Protein AF-0000000084980889 (afdb_homodimer)

Structure (mmCIF, N/CA/C/O backbone):
data_AF-0000000084980889-model_v1
#
loop_
_entity.id
_entity.type
_entity.pdbx_description
1 polymer 'Ribosomal processing cysteine protease Prp'
#
loop_
_atom_site.group_PDB
_atom_site.id
_atom_site.type_symbol
_atom_site.label_atom_id
_atom_site.label_alt_id
_atom_site.label_comp_id
_atom_site.label_asym_id
_atom_site.label_entity_id
_atom_site.label_seq_id
_atom_site.pdbx_PDB_ins_code
_atom_site.Cartn_x
_atom_site.Cartn_y
_atom_site.Cartn_z
_atom_site.occupancy
_atom_site.B_iso_or_equiv
_atom_site.auth_seq_id
_atom_site.auth_comp_id
_atom_site.auth_asym_id
_atom_site.auth_atom_id
_atom_site.pdbx_PDB_model_num
ATOM 1 N N . MET A 1 1 ? -12.594 11.688 12.086 1 91.44 1 MET A N 1
ATOM 2 C CA . MET A 1 1 ? -12.414 10.25 12.273 1 91.44 1 MET A CA 1
ATOM 3 C C . MET A 1 1 ? -12.508 9.508 10.945 1 91.44 1 MET A C 1
ATOM 5 O O . MET A 1 1 ? -13.43 9.734 10.164 1 91.44 1 MET A O 1
ATOM 9 N N . ILE A 1 2 ? -11.57 8.797 10.711 1 94.56 2 ILE A N 1
ATOM 10 C CA . ILE A 1 2 ? -11.602 7.941 9.531 1 94.56 2 ILE A CA 1
ATOM 11 C C . ILE A 1 2 ? -12.297 6.625 9.859 1 94.56 2 ILE A C 1
ATOM 13 O O . ILE A 1 2 ? -11.953 5.965 10.844 1 94.56 2 ILE A O 1
ATOM 17 N N . LYS A 1 3 ? -13.266 6.262 9.109 1 97.19 3 LYS A N 1
ATOM 18 C CA . LYS A 1 3 ? -13.953 4.984 9.25 1 97.19 3 LYS A CA 1
ATOM 19 C C . LYS A 1 3 ? -13.727 4.102 8.031 1 97.19 3 LYS A C 1
ATOM 21 O O . LYS A 1 3 ? -13.969 4.523 6.895 1 97.19 3 LYS A O 1
ATOM 26 N N . VAL A 1 4 ? -13.297 2.938 8.258 1 98.56 4 VAL A N 1
ATOM 27 C CA . VAL A 1 4 ? -13.109 1.971 7.184 1 98.56 4 VAL A CA 1
ATOM 28 C C . VAL A 1 4 ? -13.953 0.727 7.453 1 98.56 4 VAL A C 1
ATOM 30 O O . VAL A 1 4 ? -13.852 0.121 8.523 1 98.56 4 VAL A O 1
ATOM 33 N N . LYS A 1 5 ? -14.766 0.377 6.5 1 98.75 5 LYS A N 1
ATOM 34 C CA . LYS A 1 5 ? -15.562 -0.845 6.543 1 98.75 5 LYS A CA 1
ATOM 35 C C . LYS A 1 5 ? -15.031 -1.885 5.562 1 98.75 5 LYS A C 1
ATOM 37 O O . LYS A 1 5 ? -15.078 -1.681 4.348 1 98.75 5 LYS A O 1
ATOM 42 N N . ILE A 1 6 ? -14.609 -2.969 6.066 1 98.88 6 ILE A N 1
ATOM 43 C CA . ILE A 1 6 ? -14.109 -4.059 5.234 1 98.88 6 ILE A CA 1
ATOM 44 C C . ILE A 1 6 ? -15.219 -5.094 5.023 1 98.88 6 ILE A C 1
ATOM 46 O O . ILE A 1 6 ? -15.828 -5.566 5.984 1 98.88 6 ILE A O 1
ATOM 50 N N . LYS A 1 7 ? -15.438 -5.43 3.768 1 98.81 7 LYS A N 1
ATOM 51 C CA . LYS A 1 7 ? -16.453 -6.402 3.387 1 98.81 7 LYS A CA 1
ATOM 52 C C . LYS A 1 7 ? -15.844 -7.777 3.141 1 98.81 7 LYS A C 1
ATOM 54 O O . LYS A 1 7 ? -14.883 -7.906 2.385 1 98.81 7 LYS A O 1
ATOM 59 N N . LYS A 1 8 ? -16.469 -8.781 3.73 1 98.38 8 LYS A N 1
ATOM 60 C CA . LYS A 1 8 ? -15.945 -10.141 3.615 1 98.38 8 LYS A CA 1
ATOM 61 C C . LYS A 1 8 ? -17.047 -11.133 3.268 1 98.38 8 LYS A C 1
ATOM 63 O O . LYS A 1 8 ? -18.219 -10.922 3.627 1 98.38 8 LYS A O 1
ATOM 68 N N . ARG A 1 9 ? -16.688 -12.086 2.482 1 97.5 9 ARG A N 1
ATOM 69 C CA . ARG A 1 9 ? -17.453 -13.32 2.303 1 97.5 9 ARG A CA 1
ATOM 70 C C . ARG A 1 9 ? -16.656 -14.523 2.787 1 97.5 9 ARG A C 1
ATOM 72 O O . ARG A 1 9 ? -15.781 -15.031 2.074 1 97.5 9 ARG A O 1
ATOM 79 N N . LYS A 1 10 ? -17 -14.969 4.051 1 94.69 10 LYS A N 1
ATOM 80 C CA . LYS A 1 10 ? -16.156 -15.945 4.738 1 94.69 10 LYS A CA 1
ATOM 81 C C . LYS A 1 10 ? -14.75 -15.414 4.945 1 94.69 10 LYS A C 1
ATOM 83 O O . LYS A 1 10 ? -14.562 -14.336 5.52 1 94.69 10 LYS A O 1
ATOM 88 N N . ASP A 1 11 ? -13.781 -15.922 4.383 1 93 11 ASP A N 1
ATOM 89 C CA . ASP A 1 11 ? -12.406 -15.492 4.625 1 93 11 ASP A CA 1
ATOM 90 C C . ASP A 1 11 ? -11.883 -14.641 3.473 1 93 11 ASP A C 1
ATOM 92 O O . ASP A 1 11 ? -10.727 -14.219 3.479 1 93 11 ASP A O 1
ATOM 96 N N . TYR A 1 12 ? -12.781 -14.305 2.576 1 97.19 12 TYR A N 1
ATOM 97 C CA . TYR A 1 12 ? -12.391 -13.547 1.396 1 97.19 12 TYR A CA 1
ATOM 98 C C . TYR A 1 12 ? -12.852 -12.094 1.505 1 97.19 12 TYR A C 1
ATOM 100 O O . TYR A 1 12 ? -14.008 -11.828 1.841 1 97.19 12 TYR A O 1
ATOM 108 N N . ILE A 1 13 ? -11.93 -11.219 1.336 1 98.75 13 ILE A N 1
ATOM 109 C CA . ILE A 1 13 ? -12.305 -9.805 1.268 1 98.75 13 ILE A CA 1
ATOM 110 C C . ILE A 1 13 ? -12.883 -9.5 -0.111 1 98.75 13 ILE A C 1
ATOM 112 O O . ILE A 1 13 ? -12.266 -9.812 -1.134 1 98.75 13 ILE A O 1
ATOM 116 N N . THR A 1 14 ? -14.016 -8.859 -0.165 1 98.69 14 THR A N 1
ATOM 117 C CA . THR A 1 14 ? -14.672 -8.594 -1.44 1 98.69 14 THR A CA 1
ATOM 118 C C . THR A 1 14 ? -14.664 -7.102 -1.752 1 98.69 14 THR A C 1
ATOM 120 O O . THR A 1 14 ? -14.992 -6.691 -2.867 1 98.69 14 THR A O 1
ATOM 123 N N . GLY A 1 15 ? -14.328 -6.234 -0.738 1 98.75 15 GLY A N 1
ATOM 124 C CA . GLY A 1 15 ? -14.305 -4.797 -0.947 1 98.75 15 GLY A CA 1
ATOM 125 C C . GLY A 1 15 ? -14.109 -4.012 0.336 1 98.75 15 GLY A C 1
ATOM 126 O O . GLY A 1 15 ? -13.836 -4.59 1.39 1 98.75 15 GLY A O 1
ATOM 127 N N . PHE A 1 16 ? -14.164 -2.658 0.226 1 98.94 16 PHE A N 1
ATOM 128 C CA . PHE A 1 16 ? -14.102 -1.781 1.39 1 98.94 16 PHE A CA 1
ATOM 129 C C . PHE A 1 16 ? -14.773 -0.446 1.095 1 98.94 16 PHE A C 1
ATOM 131 O O . PHE A 1 16 ? -14.992 -0.098 -0.067 1 98.94 16 PHE A O 1
ATOM 138 N N . GLU A 1 17 ? -15.133 0.219 2.133 1 98.62 17 GLU A N 1
ATOM 139 C CA . GLU A 1 17 ? -15.602 1.602 2.135 1 98.62 17 GLU A CA 1
ATOM 140 C C . GLU A 1 17 ? -14.828 2.445 3.143 1 98.62 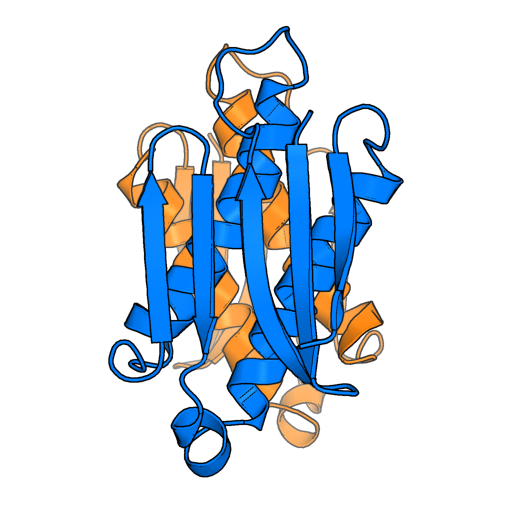17 GLU A C 1
ATOM 142 O O . GLU A 1 17 ? -14.562 2 4.262 1 98.62 17 GLU A O 1
ATOM 147 N N . MET A 1 18 ? -14.477 3.615 2.756 1 98 18 MET A N 1
ATOM 148 C CA . MET A 1 18 ? -13.711 4.492 3.641 1 98 18 MET A CA 1
ATOM 149 C C . MET A 1 18 ? -14.281 5.906 3.625 1 98 18 MET A C 1
ATOM 151 O O . MET A 1 18 ? -14.516 6.473 2.557 1 98 18 MET A O 1
ATOM 155 N N . SER A 1 19 ? -14.5 6.48 4.812 1 96.06 19 SER A N 1
ATOM 156 C CA . SER A 1 19 ? -15.016 7.84 4.953 1 96.06 19 SER A CA 1
ATOM 157 C C . SER A 1 19 ? -14.266 8.602 6.039 1 96.06 19 SER A C 1
ATOM 159 O O . SER A 1 19 ? -13.523 8.008 6.824 1 96.06 19 SER A O 1
ATOM 161 N N . GLY A 1 20 ? -14.406 10 5.977 1 92.56 20 GLY A N 1
ATOM 162 C CA . GLY A 1 20 ? -13.836 10.836 7.016 1 92.56 20 GLY A CA 1
ATOM 163 C C . GLY A 1 20 ? -12.375 11.18 6.777 1 92.56 20 GLY A C 1
ATOM 164 O O . GLY A 1 20 ? -11.68 11.617 7.695 1 92.56 20 GLY A O 1
ATOM 165 N N . HIS A 1 21 ? -11.922 10.914 5.633 1 85.06 21 HIS A N 1
ATOM 166 C CA . HIS A 1 21 ? -10.5 11.094 5.34 1 85.06 21 HIS A CA 1
ATOM 167 C C . HIS A 1 21 ? -10.25 12.438 4.672 1 85.06 21 HIS A C 1
ATOM 169 O O . HIS A 1 21 ? -9.133 12.711 4.223 1 85.06 21 HIS A O 1
ATOM 175 N N . ALA A 1 22 ? -11.281 13.234 4.625 1 75.19 22 ALA A N 1
ATOM 176 C CA . ALA A 1 22 ? -11.07 14.531 3.994 1 75.19 22 ALA A CA 1
ATOM 177 C C . ALA A 1 22 ? -10.164 15.414 4.848 1 75.19 22 ALA A C 1
ATOM 179 O O . ALA A 1 22 ? -10.18 15.328 6.078 1 75.19 22 ALA A O 1
ATOM 180 N N . GLU A 1 23 ? -9.148 16.062 4.316 1 62.25 23 GLU A N 1
ATOM 181 C CA . GLU A 1 23 ? -8.023 16.828 4.832 1 62.25 23 GLU A CA 1
ATOM 182 C C . GLU A 1 23 ? -8.5 17.906 5.809 1 62.25 23 GLU A C 1
ATOM 184 O O . GLU A 1 23 ? -7.691 18.484 6.547 1 62.25 23 GLU A O 1
ATOM 189 N N . PHE A 1 24 ? -9.672 18.312 5.844 1 55.81 24 PHE A N 1
ATOM 190 C CA . PHE A 1 24 ? -10.008 19.578 6.516 1 55.81 24 PHE A CA 1
ATOM 191 C C . PHE A 1 24 ? -10 19.391 8.031 1 55.81 24 PHE A C 1
ATOM 193 O O . PHE A 1 24 ? -10.32 20.328 8.766 1 55.81 24 PHE A O 1
ATOM 200 N N . ASP A 1 25 ? -9.289 18.438 8.359 1 57.53 25 ASP A N 1
ATOM 201 C CA . ASP A 1 25 ? -9.531 18.406 9.805 1 57.53 25 ASP A CA 1
ATOM 202 C C . ASP A 1 25 ? -8.32 18.938 10.57 1 57.53 25 ASP A C 1
ATOM 204 O O . ASP A 1 25 ? -7.324 19.344 9.969 1 57.53 25 ASP A O 1
ATOM 208 N N . LYS A 1 26 ? -8.484 19.203 11.969 1 56.03 26 LYS A N 1
ATOM 209 C CA . LYS A 1 26 ? -7.5 19.656 12.945 1 56.03 26 LYS A CA 1
ATOM 210 C C . LYS A 1 26 ? -6.129 19.047 12.672 1 56.03 26 LYS A C 1
ATOM 212 O O . LYS A 1 26 ? -6.031 17.969 12.086 1 56.03 26 LYS A O 1
ATOM 217 N N . PHE A 1 27 ? -5.125 19.641 13.016 1 57.28 27 PHE A N 1
ATOM 218 C CA . PHE A 1 27 ? -3.725 19.25 12.938 1 57.28 27 PHE A CA 1
ATOM 219 C C . PHE A 1 27 ? -3.541 17.797 13.406 1 57.28 27 PHE A C 1
ATOM 221 O O . PHE A 1 27 ? -4.117 17.391 14.414 1 57.28 27 PHE A O 1
ATOM 228 N N . GLY A 1 28 ? -3.035 16.875 12.734 1 62.53 28 GLY A N 1
ATOM 229 C CA . GLY A 1 28 ? -2.809 15.469 13.031 1 62.53 28 GLY A CA 1
ATOM 230 C C . GLY A 1 28 ? -3.701 14.539 12.234 1 62.53 28 GLY A C 1
ATOM 231 O O . GLY A 1 28 ? -3.25 13.5 11.742 1 62.53 28 GLY A O 1
ATOM 232 N N . LYS A 1 29 ? -4.77 15.062 12.117 1 77.75 29 LYS A N 1
ATOM 233 C CA . LYS A 1 29 ? -5.711 14.234 11.375 1 77.75 29 LYS A CA 1
ATOM 234 C C . LYS A 1 29 ? -5.355 14.211 9.891 1 77.75 29 LYS A C 1
ATOM 236 O O . LYS A 1 29 ? -5.547 13.195 9.219 1 77.75 29 LYS A O 1
ATOM 241 N N . ASP A 1 30 ? -4.73 15.281 9.516 1 86.94 30 ASP A N 1
ATOM 242 C CA . ASP A 1 30 ? -4.387 15.383 8.102 1 86.94 30 ASP A CA 1
ATOM 243 C C . ASP A 1 30 ? -3.336 14.344 7.711 1 86.94 30 ASP A C 1
ATOM 245 O O . ASP A 1 30 ? -3.393 13.781 6.617 1 86.94 30 ASP A O 1
ATOM 249 N N . ILE A 1 31 ? -2.473 14.031 8.68 1 88.94 31 ILE A N 1
ATOM 250 C CA . ILE A 1 31 ? -1.394 13.078 8.43 1 88.94 31 ILE A CA 1
ATOM 251 C C . ILE A 1 31 ? -1.964 11.672 8.328 1 88.94 31 ILE A C 1
ATOM 253 O O . ILE A 1 31 ? -1.631 10.922 7.402 1 88.94 31 ILE A O 1
ATOM 257 N N . VAL A 1 32 ? -2.838 11.32 9.219 1 92.69 32 VAL A N 1
ATOM 258 C CA . VAL A 1 32 ? -3.463 10 9.227 1 92.69 32 VAL A CA 1
ATOM 259 C C . VAL A 1 32 ? -4.352 9.836 7.996 1 92.69 32 VAL A C 1
ATOM 261 O O . VAL A 1 32 ? -4.383 8.773 7.379 1 92.69 32 VAL A O 1
ATOM 264 N N . CYS A 1 33 ? -5.02 10.914 7.633 1 93.5 33 CYS A N 1
ATOM 265 C CA . CYS A 1 33 ? -5.859 10.891 6.441 1 93.5 33 CYS A CA 1
ATOM 266 C C . CYS A 1 33 ? -5.035 10.617 5.191 1 93.5 33 CYS A C 1
ATOM 268 O O . CYS A 1 33 ? -5.449 9.844 4.324 1 93.5 33 CYS A O 1
ATOM 270 N N . ALA A 1 34 ? -3.908 11.297 5.098 1 93.31 34 ALA A N 1
ATOM 271 C CA . ALA A 1 34 ? -3.045 11.109 3.934 1 93.31 34 ALA A CA 1
ATOM 272 C C . ALA A 1 34 ? -2.561 9.664 3.838 1 93.31 34 ALA A C 1
ATOM 274 O O . ALA A 1 34 ? -2.561 9.078 2.754 1 93.31 34 ALA A O 1
ATOM 275 N N . ALA A 1 35 ? -2.148 9.078 4.969 1 95.62 35 ALA A N 1
ATOM 276 C CA . ALA A 1 35 ? -1.689 7.691 5.016 1 95.62 35 ALA A CA 1
ATOM 277 C C . ALA A 1 35 ? -2.807 6.734 4.617 1 95.62 35 ALA A C 1
ATOM 279 O O . ALA A 1 35 ? -2.613 5.871 3.758 1 95.62 35 ALA A O 1
ATOM 280 N N . ALA A 1 36 ? -3.982 6.918 5.172 1 96.94 36 ALA A N 1
ATOM 281 C CA . ALA A 1 36 ? -5.129 6.059 4.883 1 96.94 36 ALA A CA 1
ATOM 282 C C . ALA A 1 36 ? -5.555 6.188 3.424 1 96.94 36 ALA A C 1
ATOM 284 O O . ALA A 1 36 ? -5.828 5.188 2.758 1 96.94 36 ALA A O 1
ATOM 285 N N . SER A 1 37 ? -5.621 7.367 2.926 1 96.25 37 SER A N 1
ATOM 286 C CA . SER A 1 37 ? -6.008 7.609 1.539 1 96.25 37 SER A CA 1
ATOM 287 C C . SER A 1 37 ? -5.027 6.953 0.571 1 96.25 37 SER A C 1
ATOM 289 O O . SER A 1 37 ? -5.438 6.379 -0.438 1 96.25 37 SER A O 1
ATOM 291 N N . MET A 1 38 ? -3.762 7.035 0.858 1 97.44 38 MET A N 1
ATOM 292 C CA . MET A 1 38 ? -2.754 6.441 -0.017 1 97.44 38 MET A CA 1
ATOM 293 C C . MET A 1 38 ? -2.924 4.93 -0.093 1 97.44 38 MET A C 1
ATOM 295 O O . MET A 1 38 ? -2.766 4.336 -1.161 1 97.44 38 MET A O 1
ATOM 299 N N . LEU A 1 39 ? -3.23 4.273 1.046 1 98.69 39 LEU A N 1
ATOM 300 C CA . LEU A 1 39 ? -3.502 2.842 1.032 1 98.69 39 LEU A CA 1
ATOM 301 C C . LEU A 1 39 ? -4.664 2.518 0.101 1 98.69 39 LEU A C 1
ATOM 303 O O . LEU A 1 39 ? -4.586 1.578 -0.695 1 98.69 39 LEU A O 1
ATOM 307 N N . ALA A 1 40 ? -5.715 3.279 0.168 1 98.56 40 ALA A N 1
ATOM 308 C CA . ALA A 1 40 ? -6.926 3.029 -0.609 1 98.56 40 ALA A CA 1
ATOM 309 C C . ALA A 1 40 ? -6.688 3.293 -2.094 1 98.56 40 ALA A C 1
ATOM 311 O O . ALA A 1 40 ? -6.988 2.445 -2.938 1 98.56 40 ALA A O 1
ATOM 312 N N . TYR A 1 41 ? -6.113 4.457 -2.387 1 98.12 41 TYR A N 1
ATOM 313 C CA . TYR A 1 41 ? -5.879 4.812 -3.781 1 98.12 41 TYR A CA 1
ATOM 314 C C . TYR A 1 41 ? -4.902 3.844 -4.434 1 98.12 41 TYR A C 1
ATOM 316 O O . TYR A 1 41 ? -5.098 3.434 -5.582 1 98.12 41 TYR A O 1
ATOM 324 N N . ASN A 1 42 ? -3.891 3.555 -3.748 1 98.88 42 ASN A N 1
ATOM 325 C CA . ASN A 1 42 ? -2.891 2.625 -4.262 1 98.88 42 ASN A CA 1
ATOM 326 C C . ASN A 1 42 ? -3.49 1.246 -4.523 1 98.88 42 ASN A C 1
ATOM 328 O O . ASN A 1 42 ? -3.105 0.57 -5.48 1 98.88 42 ASN A O 1
ATOM 332 N N . THR A 1 43 ? -4.422 0.762 -3.699 1 98.94 43 THR A N 1
ATOM 333 C CA . THR A 1 43 ? -5.137 -0.488 -3.922 1 98.94 43 THR A CA 1
ATOM 334 C C . THR A 1 43 ? -5.941 -0.427 -5.219 1 98.94 43 THR A C 1
ATOM 336 O O . THR A 1 43 ? -5.816 -1.305 -6.074 1 98.94 43 THR A O 1
ATOM 339 N N . ILE A 1 44 ? -6.641 0.631 -5.367 1 98.88 44 ILE A N 1
ATOM 340 C CA . ILE A 1 44 ? -7.457 0.794 -6.566 1 98.88 44 ILE A CA 1
ATOM 341 C C . ILE A 1 44 ? -6.555 0.83 -7.801 1 98.88 44 ILE A C 1
ATOM 343 O O . ILE A 1 44 ? -6.801 0.116 -8.773 1 98.88 44 ILE A O 1
ATOM 347 N N . ASP A 1 45 ? -5.496 1.628 -7.785 1 98.88 45 ASP A N 1
ATOM 348 C CA . ASP A 1 45 ? -4.574 1.754 -8.914 1 98.88 45 ASP A CA 1
ATOM 349 C C . ASP A 1 45 ? -3.92 0.414 -9.234 1 98.88 45 ASP A C 1
ATOM 351 O O . ASP A 1 45 ? -3.631 0.124 -10.398 1 98.88 45 ASP A O 1
ATOM 355 N N . THR A 1 46 ? -3.656 -0.373 -8.234 1 98.94 46 THR A N 1
ATOM 356 C CA . THR A 1 46 ? -3.059 -1.684 -8.461 1 98.94 46 THR A CA 1
ATOM 357 C C . THR A 1 46 ? -3.98 -2.561 -9.305 1 98.94 46 THR A C 1
ATOM 359 O O . THR A 1 46 ? -3.535 -3.211 -10.25 1 98.94 46 THR A O 1
ATOM 362 N N . PHE A 1 47 ? -5.258 -2.547 -8.992 1 98.88 47 PHE A N 1
ATOM 363 C CA . PHE A 1 47 ? -6.207 -3.354 -9.75 1 98.88 47 PHE A CA 1
ATOM 364 C C . PHE A 1 47 ? -6.352 -2.822 -11.172 1 98.88 47 PHE A C 1
ATOM 366 O O . PHE A 1 47 ? -6.438 -3.6 -12.125 1 98.88 47 PHE A O 1
ATOM 373 N N . THR A 1 48 ? -6.363 -1.5 -11.352 1 98.81 48 THR A N 1
ATOM 374 C CA . THR A 1 48 ? -6.645 -0.92 -12.664 1 98.81 48 THR A CA 1
ATOM 375 C C . THR A 1 48 ? -5.387 -0.898 -13.523 1 98.81 48 THR A C 1
ATOM 377 O O . THR A 1 48 ? -5.43 -1.265 -14.703 1 98.81 48 THR A O 1
ATOM 380 N N . ASP A 1 49 ? -4.246 -0.564 -12.93 1 98.69 49 ASP A N 1
ATOM 381 C CA . ASP A 1 49 ? -3.092 -0.188 -13.742 1 98.69 49 ASP A CA 1
ATOM 382 C C . ASP A 1 49 ? -2.014 -1.269 -13.695 1 98.69 49 ASP A C 1
ATOM 384 O O . ASP A 1 49 ? -1.274 -1.454 -14.664 1 98.69 49 ASP A O 1
ATOM 388 N N . LEU A 1 50 ? -1.922 -1.928 -12.602 1 98.75 50 LEU A N 1
ATOM 389 C CA . LEU A 1 50 ? -0.883 -2.945 -12.484 1 98.75 50 LEU A CA 1
ATOM 390 C C . LEU A 1 50 ? -1.402 -4.309 -12.93 1 98.75 50 LEU A C 1
ATOM 392 O O . LEU A 1 50 ? -0.785 -4.969 -13.766 1 98.75 50 LEU A O 1
ATOM 396 N N . LEU A 1 51 ? -2.59 -4.68 -12.383 1 98.75 51 LEU A N 1
ATOM 397 C CA . LEU A 1 51 ? -3.152 -5.992 -12.68 1 98.75 51 LEU A CA 1
ATOM 398 C C . LEU A 1 51 ? -4.027 -5.941 -13.93 1 98.75 51 LEU A C 1
ATOM 400 O O . LEU A 1 51 ? -4.387 -6.98 -14.484 1 98.75 51 LEU A O 1
ATOM 404 N N . LYS A 1 52 ? -4.375 -4.715 -14.367 1 98.62 52 LYS A N 1
ATOM 405 C CA . LYS A 1 52 ? -5.215 -4.5 -15.547 1 98.62 52 LYS A CA 1
ATOM 406 C C . LYS A 1 52 ? -6.559 -5.207 -15.398 1 98.62 52 LYS A C 1
ATOM 408 O O . LYS A 1 52 ? -7.023 -5.867 -16.328 1 98.62 52 LYS A O 1
ATOM 413 N N . LEU A 1 53 ? -7.145 -5.043 -14.281 1 98.62 53 LEU A N 1
ATOM 414 C CA . LEU A 1 53 ? -8.391 -5.727 -13.953 1 98.62 53 LEU A CA 1
ATOM 415 C C . LEU A 1 53 ? -9.516 -4.723 -13.719 1 98.62 53 LEU A C 1
ATOM 417 O O . LEU A 1 53 ? -10.414 -4.965 -12.906 1 98.62 53 LEU A O 1
ATOM 421 N N . LYS A 1 54 ? -9.484 -3.615 -14.375 1 98.5 54 LYS A N 1
ATOM 422 C CA . LYS A 1 54 ? -10.461 -2.545 -14.211 1 98.5 54 LYS A CA 1
ATOM 423 C C . LYS A 1 54 ? -11.875 -3.055 -14.453 1 98.5 54 LYS A C 1
ATOM 425 O O . LYS A 1 54 ? -12.82 -2.613 -13.797 1 98.5 54 LYS A O 1
ATOM 430 N N . ASP A 1 55 ? -12.062 -4.016 -15.344 1 98.31 55 ASP A N 1
ATOM 431 C CA . ASP A 1 55 ? -13.383 -4.508 -15.719 1 98.31 55 ASP A CA 1
ATOM 432 C C . ASP A 1 55 ? -13.93 -5.473 -14.664 1 98.31 55 ASP A C 1
ATOM 434 O O . ASP A 1 55 ? -15.094 -5.863 -14.719 1 98.31 55 ASP A O 1
ATOM 438 N N . TYR A 1 56 ? -13.148 -5.785 -13.711 1 98.56 56 TYR A N 1
ATOM 439 C CA . TYR A 1 56 ? -13.547 -6.785 -12.727 1 98.56 56 TYR A CA 1
ATOM 440 C C . TYR A 1 56 ? -13.656 -6.176 -11.336 1 98.56 56 TYR A C 1
ATOM 442 O O . TYR A 1 56 ? -13.688 -6.895 -10.336 1 98.56 56 TYR A O 1
ATOM 450 N N . ILE A 1 57 ? -13.648 -4.883 -11.305 1 98.75 57 ILE A N 1
ATOM 451 C CA . ILE A 1 57 ? -13.883 -4.176 -10.055 1 98.75 57 ILE A CA 1
ATOM 452 C C . ILE A 1 57 ? -14.859 -3.021 -10.281 1 98.75 57 ILE A C 1
ATOM 454 O O . ILE A 1 57 ? -15.039 -2.566 -11.414 1 98.75 57 ILE A O 1
ATOM 458 N N . LYS A 1 58 ? -15.5 -2.57 -9.195 1 98.69 58 LYS A N 1
ATOM 459 C CA . LYS A 1 58 ? -16.234 -1.311 -9.094 1 98.69 58 LYS A CA 1
ATOM 460 C C . LYS A 1 58 ? -15.641 -0.417 -8.008 1 98.69 58 LYS A C 1
ATOM 462 O O . LYS A 1 58 ? -15.289 -0.895 -6.93 1 98.69 58 LYS A O 1
ATOM 467 N N . TYR A 1 59 ? -15.469 0.813 -8.375 1 98.56 59 TYR A N 1
ATOM 468 C CA . TYR A 1 59 ? -14.977 1.738 -7.363 1 98.56 59 TYR A CA 1
ATOM 469 C C . TYR A 1 59 ? -15.492 3.15 -7.617 1 98.56 59 TYR A C 1
ATOM 471 O O . TYR A 1 59 ? -15.875 3.484 -8.742 1 98.56 59 TYR A O 1
ATOM 479 N N . SER A 1 60 ? -15.57 3.893 -6.586 1 97.94 60 SER A N 1
ATOM 480 C CA . SER A 1 60 ? -15.906 5.309 -6.652 1 97.94 60 SER A CA 1
ATOM 481 C C . SER A 1 60 ? -15.141 6.109 -5.605 1 97.94 60 SER A C 1
ATOM 483 O O . SER A 1 60 ? -14.898 5.625 -4.5 1 97.94 60 SER A O 1
ATOM 485 N N . VAL A 1 61 ? -14.68 7.266 -6.02 1 94.44 61 VAL A N 1
ATOM 486 C CA . VAL A 1 61 ? -14.023 8.219 -5.133 1 94.44 61 VAL A CA 1
ATOM 487 C C . VAL A 1 61 ? -14.773 9.547 -5.152 1 94.44 61 VAL A C 1
ATOM 489 O O . VAL A 1 61 ? -14.758 10.266 -6.156 1 94.44 61 VAL A O 1
ATOM 492 N N . LYS A 1 62 ? -15.492 9.789 -4.113 1 88.56 62 LYS A N 1
ATOM 493 C CA . LYS A 1 62 ? -16.188 11.055 -3.906 1 88.56 62 LYS A CA 1
ATOM 494 C C . LYS A 1 62 ? -15.664 11.781 -2.67 1 88.56 62 LYS A C 1
ATOM 496 O O . LYS A 1 62 ? -15.031 11.164 -1.805 1 88.56 62 LYS A O 1
ATOM 501 N N . ASP A 1 63 ? -16.016 13.156 -2.58 1 77.75 63 ASP A N 1
ATOM 502 C CA . ASP A 1 63 ? -15.508 13.945 -1.465 1 77.75 63 ASP A CA 1
ATOM 503 C C . ASP A 1 63 ? -15.703 13.219 -0.138 1 77.75 63 ASP A C 1
ATOM 505 O O . ASP A 1 63 ? -16.844 12.977 0.283 1 77.75 63 ASP A O 1
ATOM 509 N N . ASN A 1 64 ? -14.703 12.625 0.362 1 88.62 64 ASN A N 1
ATOM 510 C CA . ASN A 1 64 ? -14.641 12.07 1.71 1 88.62 64 ASN A CA 1
ATOM 511 C C . ASN A 1 64 ? -15.164 10.641 1.754 1 88.62 64 ASN A C 1
ATOM 513 O O . ASN A 1 64 ? -15.594 10.156 2.807 1 88.62 64 ASN A O 1
ATOM 517 N N . LEU A 1 65 ? -15.5 10.031 0.541 1 96.25 65 LEU A N 1
ATOM 518 C CA . LEU A 1 65 ? -15.945 8.641 0.516 1 96.25 65 LEU A CA 1
ATOM 519 C C . LEU A 1 65 ? -15.25 7.863 -0.594 1 96.25 65 LEU A C 1
ATOM 521 O O . LEU A 1 65 ? -15.258 8.281 -1.754 1 96.25 65 LEU A O 1
ATOM 525 N N . ILE A 1 66 ? -14.719 6.781 -0.271 1 98.06 66 ILE A N 1
ATOM 526 C CA . ILE A 1 66 ? -14.125 5.848 -1.218 1 98.06 66 ILE A CA 1
ATOM 527 C C . ILE A 1 66 ? -14.82 4.492 -1.108 1 98.06 66 ILE A C 1
ATOM 529 O O . ILE A 1 66 ? -14.992 3.961 -0.008 1 98.06 66 ILE A O 1
ATOM 533 N N . ASN A 1 67 ? -15.234 3.984 -2.23 1 98.56 67 ASN A N 1
ATOM 534 C CA . ASN A 1 67 ? -15.828 2.652 -2.316 1 98.56 67 ASN A CA 1
ATOM 535 C C . ASN A 1 67 ? -15.07 1.768 -3.305 1 98.56 67 ASN A C 1
ATOM 537 O O . ASN A 1 67 ? -14.656 2.23 -4.371 1 98.56 67 ASN A O 1
ATOM 541 N N . PHE A 1 68 ? -14.938 0.55 -2.961 1 98.88 68 PHE A N 1
ATOM 542 C CA . PHE A 1 68 ? -14.266 -0.443 -3.787 1 98.88 68 PHE A CA 1
ATOM 543 C C . PHE A 1 68 ? -14.898 -1.817 -3.609 1 98.88 68 PHE A C 1
ATOM 545 O O . PHE A 1 68 ? -15.148 -2.248 -2.482 1 98.88 68 PHE A O 1
ATOM 552 N N . GLU A 1 69 ? -15.078 -2.523 -4.723 1 98.81 69 GLU A N 1
ATOM 553 C CA . GLU A 1 69 ? -15.688 -3.85 -4.672 1 98.81 69 GLU A CA 1
ATOM 554 C C . GLU A 1 69 ? -15.172 -4.734 -5.805 1 98.81 69 GLU A C 1
ATOM 556 O O . GLU A 1 69 ? -15.055 -4.281 -6.945 1 98.81 69 GLU A O 1
ATOM 561 N N . LEU A 1 70 ? -14.953 -6.004 -5.449 1 98.75 70 LEU A N 1
ATOM 562 C CA . LEU A 1 70 ? -14.641 -7 -6.465 1 98.75 70 LEU A CA 1
ATOM 563 C C . LEU A 1 70 ? -15.906 -7.488 -7.16 1 98.75 70 LEU A C 1
ATOM 565 O O . LEU A 1 70 ? -16.938 -7.703 -6.508 1 98.75 70 LEU A O 1
ATOM 569 N N . GLU A 1 71 ? -15.781 -7.59 -8.484 1 98.25 71 GLU A N 1
ATOM 570 C CA . GLU A 1 71 ? -16.828 -8.328 -9.188 1 98.25 71 GLU A CA 1
ATOM 571 C C . GLU A 1 71 ? -16.703 -9.828 -8.953 1 98.25 71 GLU A C 1
ATOM 573 O O . GLU A 1 71 ? -15.586 -10.352 -8.883 1 98.25 71 GLU A O 1
ATOM 578 N N . PRO A 1 72 ? -17.766 -10.523 -8.938 1 96 72 PRO A N 1
ATOM 579 C CA . PRO A 1 72 ? -17.703 -11.953 -8.617 1 96 72 PRO A CA 1
ATOM 580 C C . PRO A 1 72 ? -16.844 -12.742 -9.602 1 96 72 PRO A C 1
ATOM 582 O O . PRO A 1 72 ? -16.203 -13.727 -9.211 1 96 72 PRO A O 1
ATOM 585 N N . GLU A 1 73 ? -16.766 -12.383 -10.805 1 97.19 73 GLU A N 1
ATOM 586 C CA . GLU A 1 73 ? -16.031 -13.094 -11.852 1 97.19 73 GLU A CA 1
ATOM 587 C C . GLU A 1 73 ? -14.539 -13.102 -11.586 1 97.19 73 GLU A C 1
ATOM 589 O O . GLU A 1 73 ? -13.797 -13.914 -12.148 1 97.19 73 GLU A O 1
ATOM 594 N N . ILE A 1 74 ? -14.078 -12.289 -10.727 1 96.12 74 ILE A N 1
ATOM 595 C CA . ILE A 1 74 ? -12.648 -12.133 -10.469 1 96.12 74 ILE A CA 1
ATOM 596 C C . ILE A 1 74 ? -12.109 -13.406 -9.82 1 96.12 74 ILE A C 1
ATOM 598 O O . ILE A 1 74 ? -10.93 -13.734 -9.961 1 96.12 74 ILE A O 1
ATOM 602 N N . GLN A 1 75 ? -12.992 -14.102 -9.109 1 93.81 75 GLN A N 1
ATOM 603 C CA . GLN A 1 75 ? -12.594 -15.328 -8.43 1 93.81 75 GLN A CA 1
ATOM 604 C C . GLN A 1 75 ? -12.055 -16.359 -9.422 1 93.81 75 GLN A C 1
ATOM 606 O O . GLN A 1 75 ? -11.203 -17.172 -9.086 1 93.81 75 GLN A O 1
ATOM 611 N N . GLU A 1 76 ? -12.461 -16.25 -10.625 1 95.19 76 GLU A N 1
ATOM 612 C CA . GLU A 1 76 ? -12.078 -17.219 -11.656 1 95.19 76 GLU A CA 1
ATOM 613 C C . GLU A 1 76 ? -10.805 -16.766 -12.375 1 95.19 76 GLU A C 1
ATOM 615 O O . GLU A 1 76 ? -10.086 -17.594 -12.945 1 95.19 76 GLU A O 1
ATOM 620 N N . ILE A 1 77 ? -10.57 -15.516 -12.25 1 95.25 77 ILE A N 1
ATOM 621 C CA . ILE A 1 77 ? -9.539 -14.992 -13.133 1 95.25 77 ILE A CA 1
ATOM 622 C C . ILE A 1 77 ? -8.289 -14.656 -12.328 1 95.25 77 ILE A C 1
ATOM 624 O O . ILE A 1 77 ? -7.168 -14.727 -12.844 1 95.25 77 ILE A O 1
ATOM 628 N N . ASN A 1 78 ? -8.422 -14.281 -11.109 1 97.25 78 ASN A N 1
ATOM 629 C CA . ASN A 1 78 ? -7.254 -13.789 -10.383 1 97.25 78 ASN A CA 1
ATOM 630 C C . ASN A 1 78 ? -7.543 -13.664 -8.891 1 97.25 78 ASN A C 1
ATOM 632 O O . ASN A 1 78 ? -7.285 -12.617 -8.289 1 97.25 78 ASN A O 1
ATOM 636 N N . MET A 1 79 ? -7.977 -14.695 -8.305 1 96.88 79 MET A N 1
ATOM 637 C CA . MET A 1 79 ? -8.359 -14.703 -6.898 1 96.88 79 MET A CA 1
ATOM 638 C C . MET A 1 79 ? -7.148 -14.469 -6.004 1 96.88 79 MET A C 1
ATOM 640 O O . MET A 1 79 ? -7.203 -13.656 -5.078 1 96.88 79 MET A O 1
ATOM 644 N N . HIS A 1 80 ? -6.09 -15.102 -6.285 1 98.19 80 HIS A N 1
ATOM 645 C CA . HIS A 1 80 ? -4.926 -15.055 -5.41 1 98.19 80 HIS A CA 1
ATOM 646 C C . HIS A 1 80 ? -4.383 -13.641 -5.28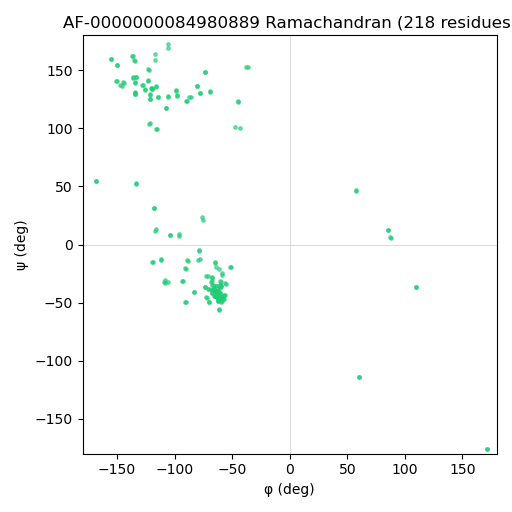1 1 98.19 80 HIS A C 1
ATOM 648 O O . HIS A 1 80 ? -4.273 -13.109 -4.176 1 98.19 80 HIS A O 1
ATOM 654 N N . ASP A 1 81 ? -4.047 -12.984 -6.43 1 98.75 81 ASP A N 1
ATOM 655 C CA . ASP A 1 81 ? -3.469 -11.641 -6.383 1 98.75 81 ASP A CA 1
ATOM 656 C C . ASP A 1 81 ? -4.457 -10.641 -5.793 1 98.75 81 ASP A C 1
ATOM 658 O O . ASP A 1 81 ? -4.066 -9.734 -5.051 1 98.75 81 ASP A O 1
ATOM 662 N N . SER A 1 82 ? -5.73 -10.836 -6.094 1 98.81 82 SER A N 1
ATOM 663 C CA . SER A 1 82 ? -6.758 -9.938 -5.57 1 98.81 82 SER A CA 1
ATOM 664 C C . SER A 1 82 ? -6.82 -10 -4.047 1 98.81 82 SER A C 1
ATOM 666 O O . SER A 1 82 ? -6.848 -8.961 -3.383 1 98.81 82 SER A O 1
ATOM 668 N N . GLN A 1 83 ? -6.754 -11.203 -3.531 1 98.81 83 GLN A N 1
ATOM 669 C CA . GLN A 1 83 ? -6.809 -11.359 -2.082 1 98.81 83 GLN A CA 1
ATOM 670 C C . GLN A 1 83 ? -5.531 -10.844 -1.423 1 98.81 83 GLN A C 1
ATOM 672 O O . GLN A 1 83 ? -5.578 -10.242 -0.349 1 98.81 83 GLN A O 1
ATOM 677 N N . LEU A 1 84 ? -4.434 -11.086 -2.049 1 98.88 84 LEU A N 1
ATOM 678 C CA . LEU A 1 84 ? -3.172 -10.586 -1.515 1 98.88 84 LEU A CA 1
ATOM 679 C C . LEU A 1 84 ? -3.191 -9.07 -1.389 1 98.88 84 LEU A C 1
ATOM 681 O O . LEU A 1 84 ? -2.832 -8.523 -0.344 1 98.88 84 LEU A O 1
ATOM 685 N N . ILE A 1 85 ? -3.664 -8.359 -2.408 1 98.94 85 ILE A N 1
ATOM 686 C CA . ILE A 1 85 ? -3.688 -6.906 -2.443 1 98.94 85 ILE A CA 1
ATOM 687 C C . ILE A 1 85 ? -4.672 -6.379 -1.4 1 98.94 85 ILE A C 1
ATOM 689 O O . ILE A 1 85 ? -4.371 -5.422 -0.683 1 98.94 85 ILE A O 1
ATOM 693 N N . LEU A 1 86 ? -5.801 -7.004 -1.283 1 98.94 86 LEU A N 1
ATOM 694 C CA . LEU A 1 86 ? -6.812 -6.523 -0.349 1 98.94 86 LEU A CA 1
ATOM 695 C C . LEU A 1 86 ? -6.406 -6.82 1.091 1 98.94 86 LEU A C 1
ATOM 697 O O . LEU A 1 86 ? -6.688 -6.031 1.995 1 98.94 86 LEU A O 1
ATOM 701 N N . LYS A 1 87 ? -5.777 -7.953 1.33 1 98.94 87 LYS A N 1
ATOM 702 C CA . LYS A 1 87 ? -5.266 -8.25 2.664 1 98.94 87 LYS A CA 1
ATOM 703 C C . LYS A 1 87 ? -4.121 -7.305 3.037 1 98.94 87 LYS A C 1
ATOM 705 O O . LYS A 1 87 ? -3.965 -6.945 4.203 1 98.94 87 LYS A O 1
ATOM 710 N N . LYS A 1 88 ? -3.328 -6.918 2.094 1 98.94 88 LYS A N 1
ATOM 711 C CA . LYS A 1 88 ? -2.311 -5.898 2.322 1 98.94 88 LYS A CA 1
ATOM 712 C C . LYS A 1 88 ? -2.945 -4.57 2.719 1 98.94 88 LYS A C 1
ATOM 714 O O . LYS A 1 88 ? -2.432 -3.865 3.594 1 98.94 88 LYS A O 1
ATOM 719 N N . PHE A 1 89 ? -4.031 -4.215 2.053 1 98.94 89 PHE A N 1
ATOM 720 C CA . PHE A 1 89 ? -4.785 -3.027 2.434 1 98.94 89 PHE A CA 1
ATOM 721 C C . PHE A 1 89 ? -5.273 -3.133 3.873 1 98.94 89 PHE A C 1
ATOM 723 O O . PHE A 1 89 ? -5.078 -2.211 4.668 1 98.94 89 PHE A O 1
ATOM 730 N N . GLU A 1 90 ? -5.863 -4.223 4.203 1 98.94 90 GLU A N 1
ATOM 731 C CA . GLU A 1 90 ? -6.355 -4.453 5.559 1 98.94 90 GLU A CA 1
ATOM 732 C C . GLU A 1 90 ? -5.23 -4.336 6.582 1 98.94 90 GLU A C 1
ATOM 734 O O . GLU A 1 90 ? -5.402 -3.717 7.633 1 98.94 90 GLU A O 1
ATOM 739 N N . LEU A 1 91 ? -4.148 -4.949 6.324 1 98.94 91 LEU A N 1
ATOM 740 C CA . LEU A 1 91 ? -2.992 -4.895 7.211 1 98.94 91 LEU A CA 1
ATOM 741 C C . LEU A 1 91 ? -2.557 -3.451 7.445 1 98.94 91 LEU A C 1
ATOM 743 O O . LEU A 1 91 ? -2.25 -3.068 8.578 1 98.94 91 LEU A O 1
ATOM 747 N N . GLY A 1 92 ? -2.514 -2.627 6.391 1 98.88 92 GLY A N 1
ATOM 748 C CA . GLY A 1 92 ? -2.176 -1.219 6.52 1 98.88 92 GLY A CA 1
ATOM 749 C C . GLY A 1 92 ? -3.15 -0.45 7.395 1 98.88 92 GLY A C 1
ATOM 750 O O . GLY A 1 92 ? -2.736 0.337 8.25 1 98.88 92 GLY A O 1
ATOM 751 N N . MET A 1 93 ? -4.414 -0.668 7.211 1 98.81 93 MET A N 1
ATOM 752 C CA . MET A 1 93 ? -5.434 0.009 8.008 1 98.81 93 MET A CA 1
ATOM 753 C C . MET A 1 93 ? -5.34 -0.398 9.469 1 98.81 93 MET A C 1
ATOM 755 O O . MET A 1 93 ? -5.5 0.438 10.367 1 98.81 93 MET A O 1
ATOM 759 N N . LYS A 1 94 ? -5.082 -1.672 9.695 1 98.88 94 LYS A N 1
ATOM 760 C CA . LYS A 1 94 ? -4.906 -2.146 11.07 1 98.88 94 LYS A CA 1
ATOM 761 C C . LYS A 1 94 ? -3.705 -1.476 11.727 1 98.88 94 LYS A C 1
ATOM 763 O O . LYS A 1 94 ? -3.738 -1.175 12.922 1 98.88 94 LYS A O 1
ATOM 768 N N . SER A 1 95 ? -2.662 -1.318 10.984 1 98.56 95 SER A N 1
ATOM 769 C CA . SER A 1 95 ? -1.489 -0.626 11.508 1 98.56 95 SER A CA 1
ATOM 770 C C . SER A 1 95 ? -1.826 0.809 11.898 1 98.56 95 SER A C 1
ATOM 772 O O . SER A 1 95 ? -1.359 1.301 12.93 1 98.56 95 SER A O 1
ATOM 774 N N . LEU A 1 96 ? -2.613 1.524 11.102 1 97.5 96 LEU A N 1
ATOM 775 C CA . LEU A 1 96 ? -3.035 2.887 11.414 1 97.5 96 LEU A CA 1
ATOM 776 C C . LEU A 1 96 ? -3.902 2.912 12.672 1 97.5 96 LEU A C 1
ATOM 778 O O . LEU A 1 96 ? -3.77 3.812 13.5 1 97.5 96 LEU A O 1
ATOM 782 N N . VAL A 1 97 ? -4.777 1.938 12.797 1 98.12 97 VAL A N 1
ATOM 783 C CA . VAL A 1 97 ? -5.613 1.852 13.992 1 98.12 97 VAL A CA 1
ATOM 784 C C . VAL A 1 97 ? -4.734 1.688 15.227 1 98.12 97 VAL A C 1
ATOM 786 O O . VAL A 1 97 ? -4.965 2.334 16.25 1 98.12 97 VAL A O 1
ATOM 789 N N . ALA A 1 98 ? -3.793 0.822 15.125 1 98.06 98 ALA A N 1
ATOM 790 C CA . ALA A 1 98 ? -2.9 0.545 16.25 1 98.06 98 ALA A CA 1
ATOM 791 C C . ALA A 1 98 ? -2.143 1.801 16.672 1 98.06 98 ALA A C 1
ATOM 793 O O . ALA A 1 98 ? -1.919 2.027 17.859 1 98.06 98 ALA A O 1
ATOM 794 N N . GLN A 1 99 ? -1.796 2.596 15.734 1 95.12 99 GLN A N 1
ATOM 795 C CA . GLN A 1 99 ? -0.936 3.742 16.016 1 95.12 99 GLN A CA 1
ATOM 796 C C . GLN A 1 99 ? -1.761 4.992 16.297 1 95.12 99 GLN A C 1
ATOM 798 O O . GLN A 1 99 ? -1.361 5.84 17.094 1 95.12 99 GLN A O 1
ATOM 803 N N . TYR A 1 100 ? -2.883 5.051 15.664 1 93.94 100 TYR A N 1
ATOM 804 C CA . TYR A 1 100 ? -3.695 6.262 15.711 1 93.94 100 TYR A CA 1
ATOM 805 C C . TYR A 1 100 ? -5.156 5.926 15.984 1 93.94 100 TYR A C 1
ATOM 807 O O . TYR A 1 100 ? -6.051 6.418 15.297 1 93.94 100 TYR A O 1
ATOM 815 N N . GLY A 1 101 ? -5.434 5.227 16.953 1 93.56 101 GLY A N 1
ATOM 816 C CA . GLY A 1 101 ? -6.754 4.699 17.25 1 93.56 101 GLY A CA 1
ATOM 817 C C . GLY A 1 101 ? -7.781 5.781 17.531 1 93.56 101 GLY A C 1
ATOM 818 O O . GLY A 1 101 ? -8.984 5.555 17.375 1 93.56 101 GLY A O 1
ATOM 819 N N . ASP A 1 102 ? -7.352 6.957 17.859 1 93.19 102 ASP A N 1
ATOM 820 C CA . ASP A 1 102 ? -8.266 8.062 18.141 1 93.19 102 ASP A CA 1
ATOM 821 C C . ASP A 1 102 ? -8.781 8.68 16.844 1 93.19 102 ASP A C 1
ATOM 823 O O . ASP A 1 102 ? -9.766 9.43 16.844 1 93.19 102 ASP A O 1
ATOM 827 N N . TYR A 1 103 ? -8.148 8.336 15.734 1 93.06 103 TYR A N 1
ATOM 828 C CA . TYR A 1 103 ? -8.477 9.008 14.484 1 93.06 103 TYR A CA 1
ATOM 829 C C . TYR A 1 103 ? -9 8.023 13.453 1 93.06 103 TYR A C 1
ATOM 831 O O . TYR A 1 103 ? -9.516 8.422 12.406 1 93.06 103 TYR A O 1
ATOM 839 N N . VAL A 1 104 ? -8.797 6.719 13.68 1 95.75 104 VAL A N 1
ATOM 840 C CA . VAL A 1 104 ? -9.164 5.707 12.695 1 95.75 104 VAL A CA 1
ATOM 841 C C . VAL A 1 104 ? -9.891 4.555 13.383 1 95.75 104 VAL A C 1
ATOM 843 O O . VAL A 1 104 ? -9.477 4.098 14.453 1 95.75 104 VAL A O 1
ATOM 846 N N . LYS A 1 105 ? -10.906 4.059 12.75 1 97.5 105 LYS A N 1
ATOM 847 C CA . LYS A 1 105 ? -11.633 2.873 13.195 1 97.5 105 LYS A CA 1
ATOM 848 C C . LYS A 1 105 ? -11.922 1.935 12.023 1 97.5 105 LYS A C 1
ATOM 850 O O . LYS A 1 105 ? -12.219 2.387 10.922 1 97.5 105 LYS A O 1
ATOM 855 N N . ILE A 1 106 ? -11.867 0.653 12.266 1 98.56 106 ILE A N 1
ATOM 856 C CA . ILE A 1 106 ? -12.148 -0.366 11.258 1 98.56 106 ILE A CA 1
ATOM 857 C C . ILE A 1 106 ? -13.391 -1.162 11.672 1 98.56 106 ILE A C 1
ATOM 859 O O . ILE A 1 106 ? -13.539 -1.526 12.836 1 98.56 106 ILE A O 1
ATOM 863 N N . TYR A 1 107 ? -14.211 -1.382 10.742 1 98.56 107 TYR A N 1
ATOM 864 C CA . TYR A 1 107 ? -15.398 -2.221 10.891 1 98.56 107 TYR A CA 1
ATOM 865 C C . TYR A 1 107 ? -15.391 -3.35 9.867 1 98.56 107 TYR A C 1
ATOM 867 O O . TYR A 1 107 ? -14.836 -3.207 8.773 1 98.56 107 TYR A O 1
ATOM 875 N N . TYR A 1 108 ? -16.047 -4.473 10.289 1 98.38 108 TYR A N 1
ATOM 876 C CA . TYR A 1 108 ? -16.172 -5.609 9.375 1 98.38 108 TYR A CA 1
ATOM 877 C C . TYR A 1 108 ? -17.625 -5.938 9.109 1 98.38 108 TYR A C 1
ATOM 879 O O . TYR A 1 108 ? -18.453 -5.891 10.016 1 98.38 108 TYR A O 1
ATOM 887 N N . THR A 1 109 ? -17.875 -6.141 7.887 1 97.94 109 THR A N 1
ATOM 888 C CA . THR A 1 109 ? -19.219 -6.566 7.508 1 97.94 109 THR A CA 1
ATOM 889 C C . THR A 1 109 ? -19.172 -7.848 6.68 1 97.94 109 THR A C 1
ATOM 891 O O . THR A 1 109 ? -18.359 -7.965 5.762 1 97.94 109 THR A O 1
ATOM 894 N N . GLU A 1 110 ? -20.047 -8.852 7.016 1 96 110 GLU A N 1
ATOM 895 C CA . GLU A 1 110 ? -20.188 -10.078 6.234 1 96 110 GLU A CA 1
ATOM 896 C C . GLU A 1 110 ? -21.25 -9.93 5.148 1 96 110 GLU A C 1
ATOM 898 O O . GLU A 1 110 ? -22.359 -9.484 5.426 1 96 110 GLU A O 1
ATOM 903 N N . VAL A 1 111 ? -20.688 -10.195 3.967 1 90.12 111 VAL A N 1
ATOM 904 C CA . VAL A 1 111 ? -21.641 -10.062 2.869 1 90.12 111 VAL A CA 1
ATOM 905 C C . VAL A 1 111 ? -21.859 -11.422 2.201 1 90.12 111 VAL A C 1
ATOM 907 O O . VAL A 1 111 ? -20.984 -12.289 2.246 1 90.12 111 VAL A O 1
ATOM 910 N N . MET B 1 1 ? 12.477 17.141 0.777 1 91.31 1 MET B N 1
ATOM 911 C CA . MET B 1 1 ? 12.328 16.328 -0.427 1 91.31 1 MET B CA 1
ATOM 912 C C . MET B 1 1 ? 12.438 14.844 -0.098 1 91.31 1 MET B C 1
ATOM 914 O O . MET B 1 1 ? 13.359 14.43 0.603 1 91.31 1 MET B O 1
ATOM 918 N N . ILE B 1 2 ? 11.523 14.172 -0.497 1 94.56 2 ILE B N 1
ATOM 919 C CA . ILE B 1 2 ? 11.586 12.727 -0.354 1 94.56 2 ILE B CA 1
ATOM 920 C C . ILE B 1 2 ? 12.297 12.117 -1.558 1 94.56 2 ILE B C 1
ATOM 922 O O . ILE B 1 2 ? 11.961 12.414 -2.705 1 94.56 2 ILE B O 1
ATOM 926 N N . LYS B 1 3 ? 13.289 11.336 -1.326 1 97.06 3 LYS B N 1
ATOM 927 C CA . LYS B 1 3 ? 14.008 10.617 -2.371 1 97.06 3 LYS B CA 1
ATOM 928 C C . LYS B 1 3 ? 13.812 9.109 -2.23 1 97.06 3 LYS B C 1
ATOM 930 O O . LYS B 1 3 ? 14.055 8.547 -1.163 1 97.06 3 LYS B O 1
ATOM 935 N N . VAL B 1 4 ? 13.406 8.5 -3.264 1 98.56 4 VAL B N 1
ATOM 936 C CA . VAL B 1 4 ? 13.25 7.051 -3.281 1 98.56 4 VAL B CA 1
ATOM 937 C C . VAL B 1 4 ? 14.125 6.453 -4.387 1 98.56 4 VAL B C 1
ATOM 939 O O . VAL B 1 4 ? 14.023 6.852 -5.547 1 98.56 4 VAL B O 1
ATOM 942 N N . LYS B 1 5 ? 14.953 5.531 -4.008 1 98.75 5 LYS B N 1
ATOM 943 C C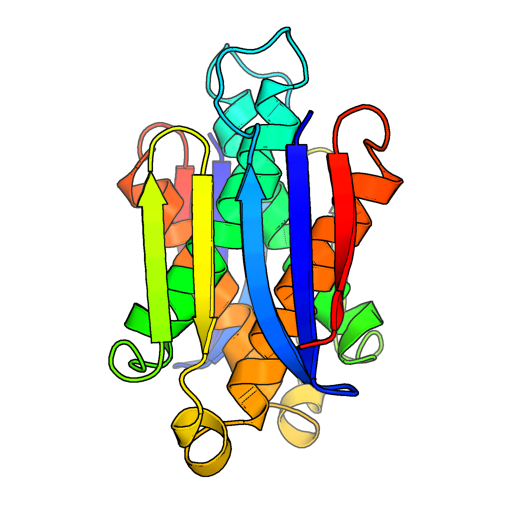A . LYS B 1 5 ? 15.773 4.773 -4.949 1 98.75 5 LYS B CA 1
ATOM 944 C C . LYS B 1 5 ? 15.273 3.34 -5.09 1 98.75 5 LYS B C 1
ATOM 946 O O . LYS B 1 5 ? 15.32 2.564 -4.133 1 98.75 5 LYS B O 1
ATOM 951 N N . ILE B 1 6 ? 14.875 2.994 -6.234 1 98.88 6 ILE B N 1
ATOM 952 C CA . ILE B 1 6 ? 14.406 1.64 -6.516 1 98.88 6 ILE B CA 1
ATOM 953 C C . ILE B 1 6 ? 15.539 0.824 -7.141 1 98.88 6 ILE B C 1
ATOM 955 O O . ILE B 1 6 ? 16.141 1.246 -8.133 1 98.88 6 ILE B O 1
ATOM 959 N N . LYS B 1 7 ? 15.781 -0.321 -6.559 1 98.75 7 LYS B N 1
ATOM 960 C CA . LYS B 1 7 ? 16.828 -1.225 -7.031 1 98.75 7 LYS B CA 1
ATOM 961 C C . LYS B 1 7 ? 16.234 -2.328 -7.91 1 98.75 7 LYS B C 1
ATOM 963 O O . LYS B 1 7 ? 15.289 -3.002 -7.516 1 98.75 7 LYS B O 1
ATOM 968 N N . LYS B 1 8 ? 16.875 -2.537 -9.047 1 98.38 8 LYS B N 1
ATOM 969 C CA . LYS B 1 8 ? 16.375 -3.527 -10 1 98.38 8 LYS B CA 1
ATOM 970 C C . LYS B 1 8 ? 17.516 -4.422 -10.5 1 98.38 8 LYS B C 1
ATOM 972 O O . LYS B 1 8 ? 18.672 -3.992 -10.57 1 98.38 8 LYS B O 1
ATOM 977 N N . ARG B 1 9 ? 17.188 -5.641 -10.703 1 97.44 9 ARG B N 1
ATOM 978 C CA . ARG B 1 9 ? 17.969 -6.574 -11.508 1 97.44 9 ARG B CA 1
ATOM 979 C C . ARG B 1 9 ? 17.203 -7.023 -12.742 1 97.44 9 ARG B C 1
ATOM 981 O O . ARG B 1 9 ? 16.344 -7.91 -12.656 1 97.44 9 ARG B O 1
ATOM 988 N N . LYS B 1 10 ? 17.547 -6.355 -13.898 1 94.62 10 LYS B N 1
ATOM 989 C CA . LYS B 1 10 ? 16.719 -6.5 -15.094 1 94.62 10 LYS B CA 1
ATOM 990 C C . LYS B 1 10 ? 15.297 -6.02 -14.852 1 94.62 10 LYS B C 1
ATOM 992 O O . LYS B 1 10 ? 15.086 -4.879 -14.422 1 94.62 10 LYS B O 1
ATOM 997 N N . ASP B 1 11 ? 14.344 -6.809 -14.875 1 93 11 ASP B N 1
ATOM 998 C CA . ASP B 1 11 ? 12.961 -6.375 -14.734 1 93 11 ASP B CA 1
ATOM 999 C C . ASP B 1 11 ? 12.43 -6.688 -13.336 1 93 11 ASP B C 1
ATOM 1001 O O . ASP B 1 11 ? 11.258 -6.426 -13.039 1 93 11 ASP B O 1
ATOM 1005 N N . TYR B 1 12 ? 13.32 -7.113 -12.484 1 97.19 12 TYR B N 1
ATOM 1006 C CA . TYR B 1 12 ? 12.922 -7.508 -11.141 1 97.19 12 TYR B CA 1
ATOM 1007 C C . TYR B 1 12 ? 13.344 -6.461 -10.117 1 97.19 12 TYR B C 1
ATOM 1009 O O . TYR B 1 12 ? 14.492 -5.996 -10.133 1 97.19 12 TYR B O 1
ATOM 1017 N N . ILE B 1 13 ? 12.414 -6.031 -9.336 1 98.75 13 ILE B N 1
ATOM 1018 C CA . ILE B 1 13 ? 12.766 -5.152 -8.227 1 98.75 13 ILE B CA 1
ATOM 1019 C C . ILE B 1 13 ? 13.352 -5.973 -7.082 1 98.75 13 ILE B C 1
ATOM 1021 O O . ILE B 1 13 ? 12.75 -6.961 -6.652 1 98.75 13 ILE B O 1
ATOM 1025 N N . THR B 1 14 ? 14.469 -5.578 -6.555 1 98.69 14 THR B N 1
ATOM 1026 C CA . THR B 1 14 ? 15.133 -6.348 -5.508 1 98.69 14 THR B CA 1
ATOM 1027 C C . THR B 1 14 ? 15.102 -5.598 -4.18 1 98.69 14 THR B C 1
ATOM 1029 O O . THR B 1 14 ? 15.438 -6.156 -3.137 1 98.69 14 THR B O 1
ATOM 1032 N N . GLY B 1 15 ? 14.734 -4.273 -4.203 1 98.75 15 GLY B N 1
ATOM 1033 C CA . GLY B 1 15 ? 14.672 -3.482 -2.986 1 98.75 15 GLY B CA 1
ATOM 1034 C C . GLY B 1 15 ? 14.453 -2.004 -3.244 1 98.75 15 GLY B C 1
ATOM 1035 O O . GLY B 1 15 ? 14.195 -1.599 -4.379 1 98.75 15 GLY B O 1
ATOM 1036 N N . PHE B 1 16 ? 14.477 -1.194 -2.148 1 98.94 16 PHE B N 1
ATOM 1037 C CA . PHE B 1 16 ? 14.383 0.256 -2.256 1 98.94 16 PHE B CA 1
ATOM 1038 C C . PHE B 1 16 ? 15.023 0.932 -1.051 1 98.94 16 PHE B C 1
ATOM 1040 O O . PHE B 1 16 ? 15.25 0.292 -0.021 1 98.94 16 PHE B O 1
ATOM 1047 N N . GLU B 1 17 ? 15.359 2.154 -1.232 1 98.62 17 GLU B N 1
ATOM 1048 C CA . GLU B 1 17 ? 15.797 3.078 -0.19 1 98.62 17 GLU B CA 1
ATOM 1049 C C . GLU B 1 17 ? 14.992 4.375 -0.229 1 98.62 17 GLU B C 1
ATOM 1051 O O . GLU B 1 17 ? 14.727 4.914 -1.306 1 98.62 17 GLU B O 1
ATOM 1056 N N . MET B 1 18 ? 14.609 4.84 0.899 1 98 18 MET B N 1
ATOM 1057 C CA . MET B 1 18 ? 13.82 6.066 0.965 1 98 18 MET B CA 1
ATOM 1058 C C . MET B 1 18 ? 14.352 7 2.047 1 98 18 MET B C 1
ATOM 1060 O O . MET B 1 18 ? 14.586 6.574 3.178 1 98 18 MET B O 1
ATOM 1064 N N . SER B 1 19 ? 14.555 8.273 1.692 1 96.06 19 SER B N 1
ATOM 1065 C CA . SER B 1 19 ? 15.031 9.281 2.627 1 96.06 19 SER B CA 1
ATOM 1066 C C . SER B 1 19 ? 14.25 10.586 2.482 1 96.06 19 SER B C 1
ATOM 1068 O O . SER B 1 19 ? 13.523 10.773 1.506 1 96.06 19 SER B O 1
ATOM 1070 N N . GLY B 1 20 ? 14.367 11.461 3.566 1 92.56 20 GLY B N 1
ATOM 1071 C CA . GLY B 1 20 ? 13.773 12.789 3.508 1 92.56 20 GLY B CA 1
ATOM 1072 C C . GLY B 1 20 ? 12.305 12.797 3.912 1 92.56 20 GLY B C 1
ATOM 1073 O O . GLY B 1 20 ? 11.594 13.758 3.631 1 92.56 20 GLY B O 1
ATOM 1074 N N . HIS B 1 21 ? 11.875 11.766 4.465 1 85.06 21 HIS B N 1
ATOM 1075 C CA . HIS B 1 21 ? 10.453 11.641 4.797 1 85.06 21 HIS B CA 1
ATOM 1076 C C . HIS B 1 21 ? 10.195 12.023 6.246 1 85.06 21 HIS B C 1
ATOM 1078 O O . HIS B 1 21 ? 9.086 11.836 6.75 1 85.06 21 HIS B O 1
ATOM 1084 N N . ALA B 1 22 ? 11.211 12.555 6.867 1 75.38 22 ALA B N 1
ATOM 1085 C CA . ALA B 1 22 ? 10.992 12.945 8.258 1 75.38 22 ALA B CA 1
ATOM 1086 C C . ALA B 1 22 ? 10.047 14.141 8.344 1 75.38 22 ALA B C 1
ATOM 1088 O O . ALA B 1 22 ? 10.031 15 7.457 1 75.38 22 ALA B O 1
ATOM 1089 N N . GLU B 1 23 ? 9.008 14.133 9.18 1 62.31 23 GLU B N 1
ATOM 1090 C CA . GLU B 1 23 ? 7.859 15 9.398 1 62.31 23 GLU B CA 1
ATOM 1091 C C . GLU B 1 23 ? 8.289 16.453 9.555 1 62.31 23 GLU B C 1
ATOM 1093 O O . GLU B 1 23 ? 7.465 17.375 9.477 1 62.31 23 GLU B O 1
ATOM 1098 N N . PHE B 1 24 ? 9.461 16.797 9.852 1 55.72 24 PHE B N 1
ATOM 1099 C CA . PHE B 1 24 ? 9.758 18.141 10.359 1 55.72 24 PHE B CA 1
ATOM 1100 C C . PHE B 1 24 ? 9.719 19.156 9.234 1 55.72 24 PHE B C 1
ATOM 1102 O O . PHE B 1 24 ? 9.984 20.344 9.453 1 55.72 24 PHE B O 1
ATOM 1109 N N . ASP B 1 25 ? 9.055 18.75 8.258 1 57.47 25 ASP B N 1
ATOM 1110 C CA . ASP B 1 25 ? 9.297 19.828 7.309 1 57.47 25 ASP B CA 1
ATOM 1111 C C . ASP B 1 25 ? 8.062 20.719 7.164 1 57.47 25 ASP B C 1
ATOM 1113 O O . ASP B 1 25 ? 7.059 20.516 7.855 1 57.47 25 ASP B O 1
ATOM 1117 N N . LYS B 1 26 ? 8.18 21.906 6.41 1 56.22 26 LYS B N 1
ATOM 1118 C CA . LYS B 1 26 ? 7.176 22.922 6.082 1 56.22 26 LYS B CA 1
ATOM 1119 C C . LYS B 1 26 ? 5.82 22.266 5.797 1 56.22 26 LYS B C 1
ATOM 1121 O O . LYS B 1 26 ? 5.754 21.109 5.391 1 56.22 26 LYS B O 1
ATOM 1126 N N . PHE B 1 27 ? 4.758 22.938 6.008 1 57.69 27 PHE B N 1
ATOM 1127 C CA . PHE B 1 27 ? 3.367 22.562 5.758 1 57.69 27 PHE B CA 1
ATOM 1128 C C . PHE B 1 27 ? 3.217 21.922 4.379 1 57.69 27 PHE B C 1
ATOM 1130 O O . PHE B 1 27 ? 3.785 22.406 3.4 1 57.69 27 PHE B O 1
ATOM 1137 N N . GLY B 1 28 ? 2.744 20.797 4.141 1 63.25 28 GLY B N 1
ATOM 1138 C CA . GLY B 1 28 ? 2.557 20.062 2.896 1 63.25 28 GLY B CA 1
ATOM 1139 C C . GLY B 1 28 ? 3.494 18.875 2.754 1 63.25 28 GLY B C 1
ATOM 1140 O O . GLY B 1 28 ? 3.086 17.812 2.291 1 63.25 28 GLY B O 1
ATOM 1141 N N . LYS B 1 29 ? 4.57 19.203 3.244 1 78.19 29 LYS B N 1
ATOM 1142 C CA . LYS B 1 29 ? 5.547 18.125 3.145 1 78.19 29 LYS B CA 1
ATOM 1143 C C . LYS B 1 29 ? 5.207 16.984 4.098 1 78.19 29 LYS B C 1
ATOM 1145 O O . LYS B 1 29 ? 5.438 15.812 3.783 1 78.19 29 LYS B O 1
ATOM 1150 N N . ASP B 1 30 ? 4.547 17.391 5.117 1 87 30 ASP B N 1
ATOM 1151 C CA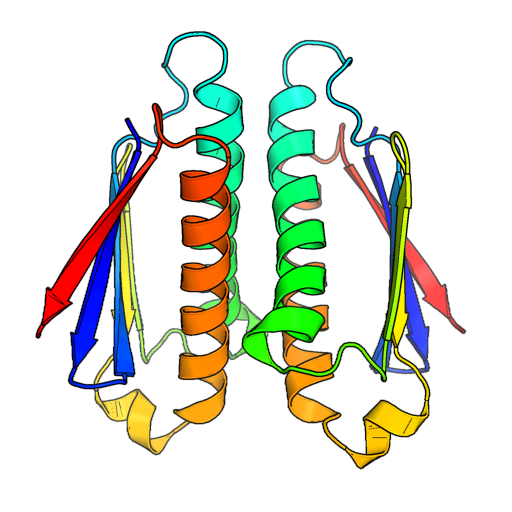 . ASP B 1 30 ? 4.211 16.391 6.125 1 87 30 ASP B CA 1
ATOM 1152 C C . ASP B 1 30 ? 3.189 15.398 5.586 1 87 30 ASP B C 1
ATOM 1154 O O . ASP B 1 30 ? 3.266 14.203 5.883 1 87 30 ASP B O 1
ATOM 1158 N N . ILE B 1 31 ? 2.324 15.891 4.703 1 89 31 ILE B N 1
ATOM 1159 C CA . ILE B 1 31 ? 1.274 15.055 4.129 1 89 31 ILE B CA 1
ATOM 1160 C C . ILE B 1 31 ? 1.886 14.055 3.146 1 89 31 ILE B C 1
ATOM 1162 O O . ILE B 1 31 ? 1.582 12.859 3.197 1 89 31 ILE B O 1
ATOM 1166 N N . VAL B 1 32 ? 2.754 14.516 2.305 1 92.75 32 VAL B N 1
ATOM 1167 C CA . VAL B 1 32 ? 3.414 13.664 1.316 1 92.75 32 VAL B CA 1
ATOM 1168 C C . VAL B 1 32 ? 4.316 12.656 2.023 1 92.75 32 VAL B C 1
ATOM 1170 O O . VAL B 1 32 ? 4.379 11.492 1.63 1 92.75 32 VAL B O 1
ATOM 1173 N N . CYS B 1 33 ? 4.961 13.094 3.072 1 93.44 33 CYS B N 1
ATOM 1174 C CA . CYS B 1 33 ? 5.816 12.211 3.855 1 93.44 33 CYS B CA 1
ATOM 1175 C C . CYS B 1 33 ? 5.008 11.07 4.465 1 93.44 33 CYS B C 1
ATOM 1177 O O . CYS B 1 33 ? 5.445 9.922 4.461 1 93.44 33 CYS B O 1
ATOM 1179 N N . ALA B 1 34 ? 3.865 11.422 5.02 1 93.31 34 ALA B N 1
ATOM 1180 C CA . ALA B 1 34 ? 3.018 10.406 5.637 1 93.31 34 ALA B CA 1
ATOM 1181 C C . ALA B 1 34 ? 2.568 9.375 4.609 1 93.31 34 ALA B C 1
ATOM 1183 O O . ALA B 1 34 ? 2.588 8.172 4.879 1 93.31 34 ALA B O 1
ATOM 1184 N N . ALA B 1 35 ? 2.164 9.836 3.418 1 95.62 35 ALA B N 1
ATOM 1185 C CA . ALA B 1 35 ? 1.734 8.945 2.34 1 95.62 35 ALA B CA 1
ATOM 1186 C C . ALA B 1 35 ? 2.875 8.031 1.895 1 95.62 35 ALA B C 1
ATOM 1188 O O . ALA B 1 35 ? 2.705 6.812 1.809 1 95.62 35 ALA B O 1
ATOM 1189 N N . ALA B 1 36 ? 4.047 8.594 1.681 1 96.94 36 ALA B N 1
ATOM 1190 C CA . ALA B 1 36 ? 5.211 7.828 1.24 1 96.94 36 ALA B CA 1
ATOM 1191 C C . ALA B 1 36 ? 5.648 6.828 2.305 1 96.94 36 ALA B C 1
ATOM 1193 O O . ALA B 1 36 ? 5.945 5.672 1.995 1 96.94 36 ALA B O 1
ATOM 1194 N N . SER B 1 37 ? 5.688 7.234 3.523 1 96.25 37 SER B N 1
ATOM 1195 C CA . SER B 1 37 ? 6.078 6.359 4.625 1 96.25 37 SER B CA 1
ATOM 1196 C C . SER B 1 37 ? 5.121 5.18 4.758 1 96.25 37 SER B C 1
ATOM 1198 O O . SER B 1 37 ? 5.551 4.051 4.996 1 96.25 37 SER B O 1
ATOM 1200 N N . MET B 1 38 ? 3.852 5.434 4.613 1 97.44 38 MET B N 1
ATOM 1201 C CA . MET B 1 38 ? 2.867 4.363 4.734 1 97.44 38 MET B CA 1
ATOM 1202 C C . MET B 1 38 ? 3.068 3.312 3.648 1 97.44 38 MET B C 1
ATOM 1204 O O . MET B 1 38 ? 2.934 2.115 3.906 1 97.44 38 MET B O 1
ATOM 1208 N N . LEU B 1 39 ? 3.379 3.742 2.408 1 98.69 39 LEU B N 1
ATOM 1209 C CA . LEU B 1 39 ? 3.682 2.795 1.341 1 98.69 39 LEU B CA 1
ATOM 1210 C C . LEU B 1 39 ? 4.859 1.902 1.725 1 98.69 39 LEU B C 1
ATOM 1212 O O . LEU B 1 39 ? 4.805 0.684 1.541 1 98.69 39 LEU B O 1
ATOM 1216 N N . ALA B 1 40 ? 5.898 2.48 2.264 1 98.56 40 ALA B N 1
ATOM 1217 C CA . ALA B 1 40 ? 7.117 1.756 2.602 1 98.56 40 ALA B CA 1
ATOM 1218 C C . ALA B 1 40 ? 6.891 0.809 3.777 1 98.56 40 ALA B C 1
ATOM 1220 O O . ALA B 1 40 ? 7.219 -0.377 3.701 1 98.56 40 ALA B O 1
ATOM 1221 N N . TYR B 1 41 ? 6.289 1.342 4.836 1 98.06 41 TYR B N 1
ATOM 1222 C CA . TYR B 1 41 ? 6.059 0.523 6.02 1 98.06 41 TYR B CA 1
ATOM 1223 C C . TYR B 1 41 ? 5.105 -0.627 5.711 1 98.06 41 TYR B C 1
ATOM 1225 O O . TYR B 1 41 ? 5.324 -1.757 6.156 1 98.06 41 TYR B O 1
ATOM 1233 N N . ASN B 1 42 ? 4.098 -0.325 5.035 1 98.88 42 ASN B N 1
ATOM 1234 C CA . ASN B 1 42 ? 3.125 -1.345 4.66 1 98.88 42 ASN B CA 1
ATOM 1235 C C . ASN B 1 42 ? 3.758 -2.439 3.807 1 98.88 42 ASN B C 1
ATOM 1237 O O . ASN B 1 42 ? 3.395 -3.611 3.924 1 98.88 42 ASN B O 1
ATOM 1241 N N . THR B 1 43 ? 4.688 -2.115 2.906 1 98.94 43 THR B N 1
ATOM 1242 C CA . THR B 1 43 ? 5.434 -3.09 2.119 1 98.94 43 THR B CA 1
ATOM 1243 C C . THR B 1 43 ? 6.246 -4.008 3.027 1 98.94 43 THR B C 1
ATOM 1245 O O . THR B 1 43 ? 6.148 -5.234 2.93 1 98.94 43 THR B O 1
ATOM 1248 N N . ILE B 1 44 ? 6.938 -3.404 3.934 1 98.88 44 ILE B N 1
ATOM 1249 C CA . ILE B 1 44 ? 7.758 -4.184 4.855 1 98.88 44 ILE B CA 1
ATOM 1250 C C . ILE B 1 44 ? 6.867 -5.105 5.684 1 98.88 44 ILE B C 1
ATOM 1252 O O . ILE B 1 44 ? 7.133 -6.305 5.793 1 98.88 44 ILE B O 1
ATOM 1256 N N . ASP B 1 45 ? 5.793 -4.586 6.266 1 98.88 45 ASP B N 1
ATOM 1257 C CA . ASP B 1 45 ? 4.879 -5.367 7.094 1 98.88 45 ASP B CA 1
ATOM 1258 C C . ASP B 1 45 ? 4.254 -6.508 6.293 1 98.88 45 ASP B C 1
ATOM 1260 O O . ASP B 1 45 ? 3.982 -7.578 6.84 1 98.88 45 ASP B O 1
ATOM 1264 N N . THR B 1 46 ? 3.998 -6.285 5.039 1 98.94 46 THR B N 1
ATOM 1265 C CA . THR B 1 46 ? 3.428 -7.332 4.199 1 98.94 46 THR B CA 1
ATOM 1266 C C . THR B 1 46 ? 4.379 -8.523 4.098 1 98.94 46 THR B C 1
ATOM 1268 O O . THR B 1 46 ? 3.955 -9.672 4.234 1 98.94 46 THR B O 1
ATOM 1271 N N . PHE B 1 47 ? 5.652 -8.242 3.902 1 98.88 47 PHE B N 1
ATOM 1272 C CA . PHE B 1 47 ? 6.625 -9.328 3.803 1 98.88 47 PHE B CA 1
ATOM 1273 C C . PHE B 1 47 ? 6.77 -10.047 5.137 1 98.88 47 PHE B C 1
ATOM 1275 O O . PHE B 1 47 ? 6.879 -11.273 5.176 1 98.88 47 PHE B O 1
ATOM 1282 N N . THR B 1 48 ? 6.754 -9.32 6.25 1 98.81 48 THR B N 1
ATOM 1283 C CA . THR B 1 48 ? 7.035 -9.914 7.551 1 98.81 48 THR B CA 1
ATOM 1284 C C . THR B 1 48 ? 5.785 -10.578 8.125 1 98.81 48 THR B C 1
ATOM 1286 O O . THR B 1 48 ? 5.848 -11.711 8.609 1 98.81 48 THR B O 1
ATOM 1289 N N . ASP B 1 49 ? 4.633 -9.938 7.98 1 98.69 49 ASP B N 1
ATOM 1290 C CA . ASP B 1 49 ? 3.482 -10.328 8.789 1 98.69 49 ASP B CA 1
ATOM 1291 C C . ASP B 1 49 ? 2.428 -11.031 7.938 1 98.69 49 ASP B C 1
ATOM 1293 O O . ASP B 1 49 ? 1.704 -11.898 8.43 1 98.69 49 ASP B O 1
ATOM 1297 N N . LEU B 1 50 ? 2.334 -10.633 6.719 1 98.75 50 LEU B N 1
ATOM 1298 C CA . LEU B 1 50 ? 1.318 -11.242 5.863 1 98.75 50 LEU B CA 1
ATOM 1299 C C . LEU B 1 50 ? 1.876 -12.461 5.137 1 98.75 50 LEU B C 1
ATOM 1301 O O . LEU B 1 50 ? 1.282 -13.539 5.184 1 98.75 50 LEU B O 1
ATOM 1305 N N . LEU B 1 51 ? 3.066 -12.266 4.516 1 98.69 51 LEU B N 1
ATOM 1306 C CA . LEU B 1 51 ? 3.664 -13.344 3.73 1 98.69 51 LEU B CA 1
ATOM 1307 C C . LEU B 1 51 ? 4.551 -14.227 4.602 1 98.69 51 LEU B C 1
ATOM 1309 O O . LEU B 1 51 ? 4.941 -15.32 4.191 1 98.69 51 LEU B O 1
ATOM 1313 N N . LYS B 1 52 ? 4.871 -13.742 5.816 1 98.62 52 LYS B N 1
ATOM 1314 C CA . LYS B 1 52 ? 5.719 -14.469 6.762 1 98.62 52 LYS B CA 1
ATOM 1315 C C . LYS B 1 52 ? 7.078 -14.797 6.148 1 98.62 52 LYS B C 1
ATOM 1317 O O . LYS B 1 52 ? 7.566 -15.914 6.27 1 98.62 52 LYS B O 1
ATOM 1322 N N . LEU B 1 53 ? 7.652 -13.828 5.535 1 98.62 53 LEU B N 1
ATOM 1323 C CA . LEU B 1 53 ? 8.914 -14.008 4.82 1 98.62 53 LEU B CA 1
ATOM 1324 C C . LEU B 1 53 ? 10.008 -13.148 5.434 1 98.62 53 LEU B C 1
ATOM 1326 O O . LEU B 1 53 ? 10.898 -12.664 4.727 1 98.62 53 LEU B O 1
ATOM 1330 N N . LYS B 1 54 ? 9.953 -12.906 6.699 1 98.44 54 LYS B N 1
ATOM 1331 C CA . LYS B 1 54 ? 10.906 -12.062 7.41 1 98.44 54 LYS B CA 1
ATOM 1332 C C . LYS B 1 54 ? 12.336 -12.539 7.203 1 98.44 54 LYS B C 1
ATOM 1334 O O . LYS B 1 54 ? 13.266 -11.734 7.113 1 98.44 54 LYS B O 1
ATOM 1339 N N . ASP B 1 55 ? 12.547 -13.844 7.078 1 98.31 55 ASP B N 1
ATOM 1340 C CA . ASP B 1 55 ? 13.891 -14.414 6.973 1 98.31 55 ASP B CA 1
ATOM 1341 C C . ASP B 1 55 ? 14.445 -14.25 5.559 1 98.31 55 ASP B C 1
ATOM 1343 O O . ASP B 1 55 ? 15.625 -14.523 5.312 1 98.31 55 ASP B O 1
ATOM 1347 N N . TYR B 1 56 ? 13.672 -13.75 4.68 1 98.56 56 TYR B N 1
ATOM 1348 C CA . TYR B 1 56 ? 14.078 -13.664 3.281 1 98.56 56 TYR B CA 1
ATOM 1349 C C . TYR B 1 56 ? 14.164 -12.211 2.828 1 98.56 56 TYR B C 1
ATOM 1351 O O . TYR B 1 56 ? 14.211 -11.93 1.627 1 98.56 56 TYR B O 1
ATOM 1359 N N . ILE B 1 57 ? 14.109 -11.344 3.779 1 98.69 57 ILE B N 1
ATOM 1360 C CA . ILE B 1 57 ? 14.312 -9.93 3.486 1 98.69 57 ILE B CA 1
ATOM 1361 C C . ILE B 1 57 ? 15.266 -9.32 4.52 1 98.69 57 ILE B C 1
ATOM 1363 O O . ILE B 1 57 ? 15.438 -9.867 5.609 1 98.69 57 ILE B O 1
ATOM 1367 N N . LYS B 1 58 ? 15.898 -8.195 4.148 1 98.69 58 LYS B N 1
ATOM 1368 C CA . LYS B 1 58 ? 16.594 -7.273 5.039 1 98.69 58 LYS B CA 1
ATOM 1369 C C . LYS B 1 58 ? 15.977 -5.883 4.988 1 98.69 58 LYS B C 1
ATOM 1371 O O . LYS B 1 58 ? 15.617 -5.395 3.912 1 98.69 58 LYS B O 1
ATOM 1376 N N . TYR B 1 59 ? 15.781 -5.348 6.152 1 98.56 59 TYR B N 1
ATOM 1377 C CA . TYR B 1 59 ? 15.258 -3.986 6.172 1 98.56 59 TYR B CA 1
ATOM 1378 C C . TYR B 1 59 ? 15.742 -3.236 7.41 1 98.56 59 TYR B C 1
ATOM 1380 O O . TYR B 1 59 ? 16.141 -3.852 8.398 1 98.56 59 TYR B O 1
ATOM 1388 N N . SER B 1 60 ? 15.789 -1.963 7.277 1 97.88 60 SER B N 1
ATOM 1389 C CA . SER B 1 60 ? 16.094 -1.071 8.391 1 97.88 60 SER B CA 1
ATOM 1390 C C . SER B 1 60 ? 15.305 0.227 8.297 1 97.88 60 SER B C 1
ATOM 1392 O O . SER B 1 60 ? 15.062 0.732 7.199 1 97.88 60 SER B O 1
ATOM 1394 N N . VAL B 1 61 ? 14.836 0.672 9.438 1 94.31 61 VAL B N 1
ATOM 1395 C CA . VAL B 1 61 ? 14.148 1.953 9.562 1 94.31 61 VAL B CA 1
ATOM 1396 C C . VAL B 1 61 ? 14.875 2.832 10.578 1 94.31 61 VAL B C 1
ATOM 1398 O O . VAL B 1 61 ? 14.852 2.555 11.781 1 94.31 61 VAL B O 1
ATOM 1401 N N . LYS B 1 62 ? 15.594 3.773 10.094 1 88.56 62 LYS B N 1
ATOM 1402 C CA . LYS B 1 62 ? 16.281 4.773 10.906 1 88.56 62 LYS B CA 1
ATOM 1403 C C . LYS B 1 62 ? 15.758 6.176 10.609 1 88.56 62 LYS B C 1
ATOM 1405 O O . LYS B 1 62 ? 15.227 6.43 9.531 1 88.56 62 LYS B O 1
ATOM 1410 N N . ASP B 1 63 ? 15.977 7.137 11.586 1 77.38 63 ASP B N 1
ATOM 1411 C CA . ASP B 1 63 ? 15.453 8.492 11.453 1 77.38 63 ASP B CA 1
ATOM 1412 C C . ASP B 1 63 ? 15.656 9.016 10.031 1 77.38 63 ASP B C 1
ATOM 1414 O O . ASP B 1 63 ? 16.797 9.203 9.586 1 77.38 63 ASP B O 1
ATOM 1418 N N . ASN B 1 64 ? 14.656 8.977 9.25 1 88.5 64 ASN B N 1
ATOM 1419 C CA . ASN B 1 64 ? 14.586 9.625 7.941 1 88.5 64 ASN B CA 1
ATOM 1420 C C . ASN B 1 64 ? 15.148 8.727 6.84 1 88.5 64 ASN B C 1
ATOM 1422 O O . ASN B 1 64 ? 15.562 9.211 5.789 1 88.5 64 ASN B O 1
ATOM 1426 N N . LEU B 1 65 ? 15.508 7.426 7.191 1 96.19 65 LEU B N 1
ATOM 1427 C CA . LEU B 1 65 ? 15.984 6.504 6.164 1 96.19 65 LEU B CA 1
ATOM 1428 C C . LEU B 1 65 ? 15.32 5.141 6.309 1 96.19 65 LEU B C 1
ATOM 1430 O O . LEU B 1 65 ? 15.328 4.547 7.391 1 96.19 65 LEU B O 1
ATOM 1434 N N . ILE B 1 66 ? 14.805 4.664 5.266 1 98.06 66 ILE B N 1
ATOM 1435 C CA . ILE B 1 66 ? 14.242 3.318 5.18 1 98.06 66 ILE B CA 1
ATOM 1436 C C . ILE B 1 66 ? 14.969 2.523 4.098 1 98.06 66 ILE B C 1
ATOM 1438 O O . ILE B 1 66 ? 15.141 3.006 2.973 1 98.06 66 ILE B O 1
ATOM 1442 N N . ASN B 1 67 ? 15.414 1.356 4.465 1 98.56 67 ASN B N 1
ATOM 1443 C CA . ASN B 1 67 ? 16.031 0.43 3.525 1 98.56 67 ASN B CA 1
ATOM 1444 C C . ASN B 1 67 ? 15.32 -0.916 3.506 1 98.56 67 ASN B C 1
ATOM 1446 O O . ASN B 1 67 ? 14.914 -1.422 4.555 1 98.56 67 ASN B O 1
ATOM 1450 N N . PHE B 1 68 ? 15.195 -1.459 2.367 1 98.88 68 PHE B N 1
ATOM 1451 C CA . PHE B 1 68 ? 14.547 -2.75 2.158 1 98.88 68 PHE B CA 1
ATOM 1452 C C . PHE B 1 68 ? 15.219 -3.51 1.016 1 98.88 68 PHE B C 1
ATOM 1454 O O . PHE B 1 68 ? 15.477 -2.939 -0.047 1 98.88 68 PHE B O 1
ATOM 1461 N N . GLU B 1 69 ? 15.438 -4.801 1.227 1 98.81 69 GLU B N 1
ATOM 1462 C CA . GLU B 1 69 ? 16.078 -5.625 0.203 1 98.81 69 GLU B CA 1
ATOM 1463 C C . GLU B 1 69 ? 15.594 -7.07 0.279 1 98.81 69 GLU B C 1
ATOM 1465 O O . GLU B 1 69 ? 15.469 -7.633 1.369 1 98.81 69 GLU B O 1
ATOM 1470 N N . LEU B 1 70 ? 15.398 -7.648 -0.914 1 98.75 70 LEU B N 1
ATOM 1471 C CA . LEU B 1 70 ? 15.117 -9.078 -0.996 1 98.75 70 LEU B CA 1
ATOM 1472 C C . LEU B 1 70 ? 16.406 -9.891 -0.89 1 98.75 70 LEU B C 1
ATOM 1474 O O . LEU B 1 70 ? 17.422 -9.523 -1.469 1 98.75 70 LEU B O 1
ATOM 1478 N N . GLU B 1 71 ? 16.281 -10.961 -0.085 1 98.25 71 GLU B N 1
ATOM 1479 C CA . GLU B 1 71 ? 17.359 -11.953 -0.167 1 98.25 71 GLU B CA 1
ATOM 1480 C C . GLU B 1 71 ? 17.266 -12.766 -1.456 1 98.25 71 GLU B C 1
ATOM 1482 O O . GLU B 1 71 ? 16.156 -13.062 -1.929 1 98.25 71 GLU B O 1
ATOM 1487 N N . PRO B 1 72 ? 18.344 -13.188 -1.984 1 96 72 PRO B N 1
ATOM 1488 C CA . PRO B 1 72 ? 18.312 -13.883 -3.273 1 96 72 PRO B CA 1
ATOM 1489 C C . PRO B 1 72 ? 17.469 -15.148 -3.244 1 96 72 PRO B C 1
ATOM 1491 O O . PRO B 1 72 ? 16.844 -15.508 -4.25 1 96 72 PRO B O 1
ATOM 1494 N N . GLU B 1 73 ? 17.391 -15.828 -2.191 1 97.12 73 GLU B N 1
ATOM 1495 C CA . GLU B 1 73 ? 16.688 -17.094 -2.059 1 97.12 73 GLU B CA 1
ATOM 1496 C C . GLU B 1 73 ? 15.188 -16.922 -2.26 1 97.12 73 GLU B C 1
ATOM 1498 O O . GLU B 1 73 ? 14.469 -17.891 -2.539 1 97.12 73 GLU B O 1
ATOM 1503 N N . ILE B 1 74 ? 14.703 -15.766 -2.195 1 96.06 74 ILE B N 1
ATOM 1504 C CA . ILE B 1 74 ? 13.266 -15.492 -2.264 1 96.06 74 ILE B CA 1
ATOM 1505 C C . ILE B 1 74 ? 12.75 -15.828 -3.66 1 96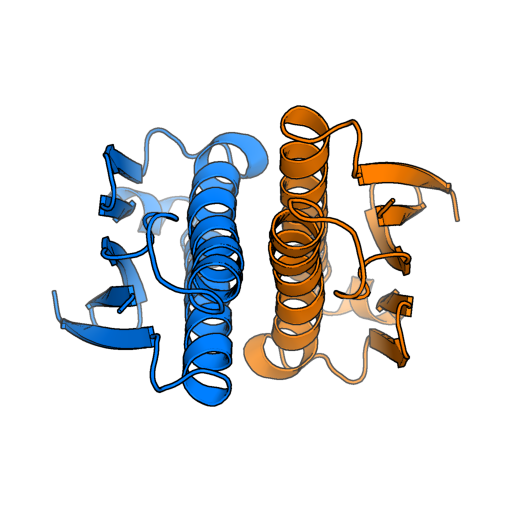.06 74 ILE B C 1
ATOM 1507 O O . ILE B 1 74 ? 11.578 -16.172 -3.826 1 96.06 74 ILE B O 1
ATOM 1511 N N . GLN B 1 75 ? 13.641 -15.703 -4.629 1 93.75 75 GLN B N 1
ATOM 1512 C CA . GLN B 1 75 ? 13.258 -15.984 -6.004 1 93.75 75 GLN B CA 1
ATOM 1513 C C . GLN B 1 75 ? 12.758 -17.422 -6.148 1 93.75 75 GLN B C 1
ATOM 1515 O O . GLN B 1 75 ? 11.898 -17.703 -6.992 1 93.75 75 GLN B O 1
ATOM 1520 N N . GLU B 1 76 ? 13.188 -18.281 -5.309 1 95.06 76 GLU B N 1
ATOM 1521 C CA . GLU B 1 76 ? 12.82 -19.688 -5.379 1 95.06 76 GLU B CA 1
ATOM 1522 C C . GLU B 1 76 ? 11.555 -19.969 -4.574 1 95.06 76 GLU B C 1
ATOM 1524 O O . GLU B 1 76 ? 10.852 -20.938 -4.844 1 95.06 76 GLU B O 1
ATOM 1529 N N . ILE B 1 77 ? 11.312 -19.094 -3.68 1 95.06 77 ILE B N 1
ATOM 1530 C CA . ILE B 1 77 ? 10.281 -19.438 -2.701 1 95.06 77 ILE B CA 1
ATOM 1531 C C . ILE B 1 77 ? 9.008 -18.656 -2.996 1 95.06 77 ILE B C 1
ATOM 1533 O O . ILE B 1 77 ? 7.902 -19.125 -2.711 1 95.06 77 ILE B O 1
ATOM 1537 N N . ASN B 1 78 ? 9.109 -17.484 -3.506 1 97.25 78 ASN B N 1
ATOM 1538 C CA . ASN B 1 78 ? 7.922 -16.656 -3.639 1 97.25 78 ASN B CA 1
ATOM 1539 C C . ASN B 1 78 ? 8.188 -15.438 -4.523 1 97.25 78 ASN B C 1
ATOM 1541 O O . ASN B 1 78 ? 7.887 -14.305 -4.133 1 97.25 78 ASN B O 1
ATOM 1545 N N . MET B 1 79 ? 8.641 -15.656 -5.664 1 96.81 79 MET B N 1
ATOM 1546 C CA . MET B 1 79 ? 9 -14.594 -6.598 1 96.81 79 MET B CA 1
ATOM 1547 C C . MET B 1 79 ? 7.77 -13.797 -7.016 1 96.81 79 MET B C 1
ATOM 1549 O O . MET B 1 79 ? 7.797 -12.562 -7.02 1 96.81 79 MET B O 1
ATOM 1553 N N . HIS B 1 80 ? 6.734 -14.461 -7.312 1 98.19 80 HIS B N 1
ATOM 1554 C CA . HIS B 1 80 ? 5.555 -13.805 -7.863 1 98.19 80 HIS B CA 1
ATOM 1555 C C . HIS B 1 80 ? 4.98 -12.781 -6.883 1 98.19 80 HIS B C 1
ATOM 1557 O O . HIS B 1 80 ? 4.84 -11.609 -7.215 1 98.19 80 HIS B O 1
ATOM 1563 N N . ASP B 1 81 ? 4.648 -13.227 -5.641 1 98.75 81 ASP B N 1
ATOM 1564 C CA . ASP B 1 81 ? 4.043 -12.32 -4.668 1 98.75 81 ASP B CA 1
ATOM 1565 C C . ASP B 1 81 ? 5.004 -11.195 -4.293 1 98.75 81 ASP B C 1
ATOM 1567 O O . ASP B 1 81 ? 4.586 -10.055 -4.102 1 98.75 81 ASP B O 1
ATOM 1571 N N . SER B 1 82 ? 6.289 -11.523 -4.223 1 98.81 82 SER B N 1
ATOM 1572 C CA . SER B 1 82 ? 7.293 -10.516 -3.887 1 98.81 82 SER B CA 1
ATOM 1573 C C . SER B 1 82 ? 7.336 -9.406 -4.93 1 98.81 82 SER B C 1
ATOM 1575 O O . SER B 1 82 ? 7.336 -8.219 -4.586 1 98.81 82 SER B O 1
ATOM 1577 N N . GLN B 1 83 ? 7.281 -9.805 -6.184 1 98.81 83 GLN B N 1
ATOM 1578 C CA . GLN B 1 83 ? 7.32 -8.82 -7.254 1 98.81 83 GLN B CA 1
ATOM 1579 C C . GLN B 1 83 ? 6.023 -8.016 -7.309 1 98.81 83 GLN B C 1
ATOM 1581 O O . GLN B 1 83 ? 6.047 -6.809 -7.566 1 98.81 83 GLN B O 1
ATOM 1586 N N . LEU B 1 84 ? 4.941 -8.672 -7.086 1 98.88 84 LEU B N 1
ATOM 1587 C CA . LEU B 1 84 ? 3.662 -7.969 -7.074 1 98.88 84 LEU B CA 1
ATOM 1588 C C . LEU B 1 84 ? 3.652 -6.875 -6.012 1 98.88 84 LEU B C 1
ATOM 1590 O O . LEU B 1 84 ? 3.271 -5.734 -6.293 1 98.88 84 LEU B O 1
ATOM 1594 N N . ILE B 1 85 ? 4.121 -7.168 -4.801 1 98.94 85 ILE B N 1
ATOM 1595 C CA . ILE B 1 85 ? 4.113 -6.234 -3.682 1 98.94 85 ILE B CA 1
ATOM 1596 C C . ILE B 1 85 ? 5.078 -5.082 -3.963 1 98.94 85 ILE B C 1
ATOM 1598 O O . ILE B 1 85 ? 4.75 -3.92 -3.717 1 98.94 85 ILE B O 1
ATOM 1602 N N . LEU B 1 86 ? 6.219 -5.375 -4.496 1 98.94 86 LEU B N 1
ATOM 1603 C CA . LEU B 1 86 ? 7.207 -4.336 -4.742 1 98.94 86 LEU B CA 1
ATOM 1604 C C . LEU B 1 86 ? 6.797 -3.457 -5.918 1 98.94 86 LEU B C 1
ATOM 1606 O O . LEU B 1 86 ? 7.051 -2.25 -5.918 1 98.94 86 LEU B O 1
ATOM 1610 N N . LYS B 1 87 ? 6.191 -4.035 -6.941 1 98.94 87 LYS B N 1
ATOM 1611 C CA . LYS B 1 87 ? 5.672 -3.234 -8.047 1 98.94 87 LYS B CA 1
ATOM 1612 C C . LYS B 1 87 ? 4.508 -2.359 -7.598 1 98.94 87 LYS B C 1
ATOM 1614 O O . LYS B 1 87 ? 4.332 -1.245 -8.094 1 98.94 87 LYS B O 1
ATOM 1619 N N . LYS B 1 88 ? 3.717 -2.844 -6.691 1 98.94 88 LYS B N 1
ATOM 1620 C CA . LYS B 1 88 ? 2.676 -2.021 -6.086 1 98.94 88 LYS B CA 1
ATOM 1621 C C . LYS B 1 88 ? 3.275 -0.834 -5.34 1 98.94 88 LYS B C 1
ATOM 1623 O O . LYS B 1 88 ? 2.738 0.274 -5.391 1 98.94 88 LYS B O 1
ATOM 1628 N N . PHE B 1 89 ? 4.363 -1.077 -4.629 1 98.94 89 PHE B N 1
ATOM 1629 C CA . PHE B 1 89 ? 5.082 0.01 -3.977 1 98.94 89 PHE B CA 1
ATOM 1630 C C . PHE B 1 89 ? 5.555 1.036 -5 1 98.94 89 PHE B C 1
ATOM 1632 O O . PHE B 1 89 ? 5.332 2.236 -4.832 1 98.94 89 PHE B O 1
ATOM 1639 N N . GLU B 1 90 ? 6.172 0.58 -6.031 1 98.94 90 GLU B N 1
ATOM 1640 C CA . GLU B 1 90 ? 6.652 1.462 -7.09 1 98.94 90 GLU B CA 1
ATOM 1641 C C . GLU B 1 90 ? 5.512 2.281 -7.688 1 98.94 90 GLU B C 1
ATOM 1643 O O . GLU B 1 90 ? 5.656 3.484 -7.914 1 98.94 90 GLU B O 1
ATOM 1648 N N . LEU B 1 91 ? 4.453 1.654 -7.992 1 98.94 91 LEU B N 1
ATOM 1649 C CA . LEU B 1 91 ? 3.283 2.33 -8.547 1 98.94 91 LEU B CA 1
ATOM 1650 C C . LEU B 1 91 ? 2.812 3.447 -7.621 1 98.94 91 LEU B C 1
ATOM 1652 O O . LEU B 1 91 ? 2.486 4.543 -8.078 1 98.94 91 LEU B O 1
ATOM 1656 N N . GLY B 1 92 ? 2.76 3.197 -6.305 1 98.88 92 GLY B N 1
ATOM 1657 C CA . GLY B 1 92 ? 2.391 4.215 -5.336 1 98.88 92 GLY B CA 1
ATOM 1658 C C . GLY B 1 92 ? 3.338 5.402 -5.324 1 98.88 92 GLY B C 1
ATOM 1659 O O . GLY B 1 92 ? 2.898 6.551 -5.297 1 98.88 92 GLY B O 1
ATOM 1660 N N . MET B 1 93 ? 4.609 5.145 -5.359 1 98.81 93 MET B N 1
ATOM 1661 C CA . MET B 1 93 ? 5.605 6.211 -5.363 1 98.81 93 MET B CA 1
ATOM 1662 C C . MET B 1 93 ? 5.504 7.043 -6.637 1 98.81 93 MET B C 1
ATOM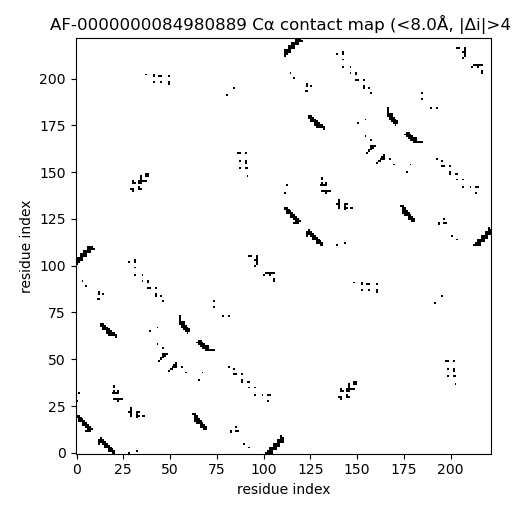 1664 O O . MET B 1 93 ? 5.633 8.273 -6.594 1 98.81 93 MET B O 1
ATOM 1668 N N . LYS B 1 94 ? 5.273 6.371 -7.75 1 98.81 94 LYS B N 1
ATOM 1669 C CA . LYS B 1 94 ? 5.094 7.086 -9.008 1 98.81 94 LYS B CA 1
ATOM 1670 C C . LYS B 1 94 ? 3.875 8 -8.953 1 98.81 94 LYS B C 1
ATOM 1672 O O . LYS B 1 94 ? 3.889 9.094 -9.516 1 98.81 94 LYS B O 1
ATOM 1677 N N . SER B 1 95 ? 2.83 7.516 -8.352 1 98.56 95 SER B N 1
ATOM 1678 C CA . SER B 1 95 ? 1.639 8.344 -8.188 1 98.56 95 SER B CA 1
ATOM 1679 C C . SER B 1 95 ? 1.94 9.586 -7.363 1 98.56 95 SER B C 1
ATOM 1681 O O . SER B 1 95 ? 1.454 10.68 -7.68 1 98.56 95 SER B O 1
ATOM 1683 N N . LEU B 1 96 ? 2.719 9.477 -6.293 1 97.56 96 LEU B N 1
ATOM 1684 C CA . LEU B 1 96 ? 3.107 10.617 -5.469 1 97.56 96 LEU B CA 1
ATOM 1685 C C . LEU B 1 96 ? 3.961 11.594 -6.266 1 97.56 96 LEU B C 1
ATOM 1687 O O . LEU B 1 96 ? 3.801 12.812 -6.137 1 97.56 96 LEU B O 1
ATOM 1691 N N . VAL B 1 97 ? 4.855 11.07 -7.086 1 98.12 97 VAL B N 1
ATOM 1692 C CA . VAL B 1 97 ? 5.676 11.93 -7.93 1 98.12 97 VAL B CA 1
ATOM 1693 C C . VAL B 1 97 ? 4.785 12.734 -8.875 1 98.12 97 VAL B C 1
ATOM 1695 O O . VAL B 1 97 ? 4.992 13.938 -9.062 1 98.12 97 VAL B O 1
ATOM 1698 N N . ALA B 1 98 ? 3.869 12.07 -9.469 1 98.06 98 ALA B N 1
ATOM 1699 C CA . ALA B 1 98 ? 2.971 12.711 -10.422 1 98.06 98 ALA B CA 1
ATOM 1700 C C . ALA B 1 98 ? 2.182 13.836 -9.766 1 98.06 98 ALA B C 1
ATOM 1702 O O . ALA B 1 98 ? 1.942 14.883 -10.375 1 98.06 98 ALA B O 1
ATOM 1703 N N . GLN B 1 99 ? 1.824 13.648 -8.547 1 95.06 99 GLN B N 1
ATOM 1704 C CA . GLN B 1 99 ? 0.939 14.594 -7.879 1 95.06 99 GLN B CA 1
ATOM 1705 C C . GLN B 1 99 ? 1.736 15.648 -7.117 1 95.06 99 GLN B C 1
ATOM 1707 O O . GLN B 1 99 ? 1.311 16.797 -7.016 1 95.06 99 GLN B O 1
ATOM 1712 N N . TYR B 1 100 ? 2.865 15.234 -6.648 1 94 100 TYR B N 1
ATOM 1713 C CA . TYR B 1 100 ? 3.652 16.094 -5.77 1 94 100 TYR B CA 1
ATOM 1714 C C . TYR B 1 100 ? 5.117 16.109 -6.188 1 94 100 TYR B C 1
ATOM 1716 O O . TYR B 1 100 ? 6.012 15.93 -5.355 1 94 100 TYR B O 1
ATOM 1724 N N . GLY B 1 101 ? 5.395 16.359 -7.344 1 93.5 101 GLY B N 1
ATOM 1725 C CA . GLY B 1 101 ? 6.723 16.266 -7.934 1 93.5 101 GLY B CA 1
ATOM 1726 C C . GLY B 1 101 ? 7.727 17.203 -7.289 1 93.5 101 GLY B C 1
ATOM 1727 O O . GLY B 1 101 ? 8.93 16.969 -7.352 1 93.5 101 GLY B O 1
ATOM 1728 N N . ASP B 1 102 ? 7.27 18.234 -6.637 1 93 102 ASP B N 1
ATOM 1729 C CA . ASP B 1 102 ? 8.156 19.188 -5.977 1 93 102 ASP B CA 1
ATOM 1730 C C . ASP B 1 102 ? 8.672 18.641 -4.648 1 93 102 ASP B C 1
ATOM 1732 O O . ASP B 1 102 ? 9.633 19.156 -4.082 1 93 102 ASP B O 1
ATOM 1736 N N . 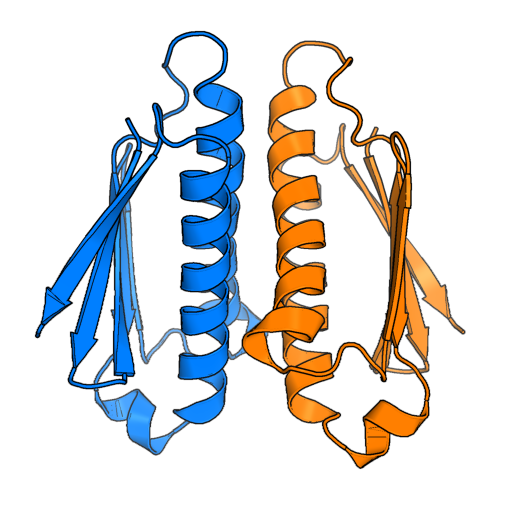TYR B 1 103 ? 8.062 17.562 -4.188 1 93.19 103 TYR B N 1
ATOM 1737 C CA . TYR B 1 103 ? 8.383 17.078 -2.85 1 93.19 103 TYR B CA 1
ATOM 1738 C C . TYR B 1 103 ? 8.938 15.656 -2.902 1 93.19 103 TYR B C 1
ATOM 1740 O O . TYR B 1 103 ? 9.445 15.141 -1.904 1 93.19 103 TYR B O 1
ATOM 1748 N N . VAL B 1 104 ? 8.766 14.969 -4.043 1 95.75 104 VAL B N 1
ATOM 1749 C CA . VAL B 1 104 ? 9.156 13.562 -4.148 1 95.75 104 VAL B CA 1
ATOM 1750 C C . VAL B 1 104 ? 9.906 13.336 -5.457 1 95.75 104 VAL B C 1
ATOM 1752 O O . VAL B 1 104 ? 9.5 13.836 -6.508 1 95.75 104 VAL B O 1
ATOM 1755 N N . LYS B 1 105 ? 10.93 12.562 -5.418 1 97.5 105 LYS B N 1
ATOM 1756 C CA . LYS B 1 105 ? 11.68 12.133 -6.594 1 97.5 105 LYS B CA 1
ATOM 1757 C C . LYS B 1 105 ? 12 10.641 -6.523 1 97.5 105 LYS B C 1
ATOM 1759 O O . LYS B 1 105 ? 12.312 10.117 -5.453 1 97.5 105 LYS B O 1
ATOM 1764 N N . ILE B 1 106 ? 11.984 9.969 -7.648 1 98.56 106 ILE B N 1
ATOM 1765 C CA . ILE B 1 106 ? 12.305 8.555 -7.746 1 98.56 106 ILE B CA 1
ATOM 1766 C C . ILE B 1 106 ? 13.555 8.367 -8.602 1 98.56 106 ILE B C 1
ATOM 1768 O O . ILE B 1 106 ? 13.711 9.008 -9.641 1 98.56 106 ILE B O 1
ATOM 1772 N N . TYR B 1 107 ? 14.398 7.551 -8.133 1 98.5 107 TYR B N 1
ATOM 1773 C CA . TYR B 1 107 ? 15.602 7.133 -8.844 1 98.5 107 TYR B CA 1
ATOM 1774 C C . TYR B 1 107 ? 15.633 5.621 -9.023 1 98.5 107 TYR B C 1
ATOM 1776 O O . TYR B 1 107 ? 15.086 4.879 -8.203 1 98.5 107 TYR B O 1
ATOM 1784 N N . TYR B 1 108 ? 16.297 5.219 -10.148 1 98.38 108 TYR B N 1
ATOM 1785 C CA . TYR B 1 108 ? 16.453 3.791 -10.398 1 98.38 108 TYR B CA 1
ATOM 1786 C C . TYR B 1 108 ? 17.922 3.4 -10.461 1 98.38 108 TYR B C 1
ATOM 1788 O O . TYR B 1 108 ? 18.75 4.137 -11.008 1 98.38 108 TYR B O 1
ATOM 1796 N N . THR B 1 109 ? 18.188 2.361 -9.805 1 97.81 109 THR B N 1
ATOM 1797 C CA . THR B 1 109 ? 19.547 1.827 -9.859 1 97.81 109 THR B CA 1
ATOM 1798 C C . THR B 1 109 ? 19.531 0.359 -10.273 1 97.81 109 THR B C 1
ATOM 1800 O O . THR B 1 109 ? 18.734 -0.431 -9.758 1 97.81 109 THR B O 1
ATOM 1803 N N . GLU B 1 110 ? 20.406 -0.041 -11.234 1 95.75 110 GLU B N 1
ATOM 1804 C CA . GLU B 1 110 ? 20.578 -1.432 -11.641 1 95.75 110 GLU B CA 1
ATOM 1805 C C . GLU B 1 110 ? 21.641 -2.127 -10.797 1 95.75 110 GLU B C 1
ATOM 1807 O O . GLU B 1 110 ? 22.75 -1.608 -10.633 1 95.75 110 GLU B O 1
ATOM 1812 N N . VAL B 1 111 ? 21.094 -3.211 -10.234 1 90.12 111 VAL B N 1
ATOM 1813 C CA . VAL B 1 111 ? 22.047 -3.932 -9.398 1 90.12 111 VAL B CA 1
ATOM 1814 C C . VAL B 1 111 ? 22.281 -5.328 -9.977 1 90.12 111 VAL B C 1
ATOM 1816 O O . VAL B 1 111 ? 21.422 -5.875 -10.664 1 90.12 111 VAL B O 1
#

Organism: NCBI:txid883114

pLDDT: mean 94.25, std 9.54, range [55.72, 98.94]

Sequence (222 aa):
MIKVKIKKRKDYITGFEMSGHAEFDKFGKDIVCAAASMLAYNTIDTFTDLLKLKDYIKYSVKDNLINFELEPEIQEINMHDSQLILKKFELGMKSLVAQYGDYVKIYYTEVMIKVKIKKRKDYITGFEMSGHAEFDKFGKDIVCAAASMLAYNTIDTFTDLLKLKDYIKYSVKDNLINFELEPEIQEINMHDSQLILKKFELGMKSLVAQYGDYVKIYYTEV

Radius of gyration: 16.78 Å; Cα contacts (8 Å, |Δi|>4): 395; chains: 2; bounding box: 44×43×34 Å

Solvent-accessible surface area (backbone atoms only — not comparable to full-atom values): 11620 Å² total; per-residue (Å²): 93,27,41,35,39,39,31,22,48,87,91,39,70,43,34,38,38,37,33,48,43,52,61,85,48,65,90,64,49,35,36,55,21,32,26,54,48,41,49,54,52,42,50,52,45,35,39,42,68,71,66,62,39,53,92,38,46,48,72,50,81,49,98,43,36,37,41,39,34,59,38,77,70,32,63,78,74,46,42,66,65,51,44,51,53,52,50,46,43,50,54,42,52,51,50,45,28,74,73,38,52,90,45,31,48,79,45,80,43,85,97,93,27,42,34,38,39,31,22,47,86,93,39,71,44,35,39,38,38,33,49,42,54,60,86,49,64,92,63,49,33,36,54,23,32,27,54,48,42,49,53,51,42,50,52,46,35,40,42,70,72,67,61,39,52,90,38,46,48,71,47,82,47,97,43,36,38,40,40,32,58,37,78,68,33,63,79,75,45,40,66,65,52,45,53,53,50,50,48,41,50,53,42,52,51,52,45,28,73,74,38,52,90,46,31,49,79,44,80,44,85,97

Nearest PDB structures (foldseek):
  2idl-assembly1_A  TM=8.865E-01  e=3.820E-09  Streptococcus pneumoniae TIGR4
  7jvs-assembly1_D  TM=8.702E-01  e=3.820E-09  Staphylococcus aureus
  2g0j-assembly2_C  TM=8.220E-01  e=1.993E-09  Streptococcus mutans
  2g0i-assembly1_A  TM=8.413E-01  e=4.076E-09  Streptococcus mutans
  7kld-assembly1_B  TM=8.185E-01  e=3.060E-08  Staphylococcus aureus

Foldseek 3Di:
DKEKEWEDAVVATFWMKIFDLACPDDPPSNVLSVQLVCLQVVLLCCCCPVVVNPVQKDWDDDRGMIIIGGHPCCCVPPRPVNRVSVVVSVVSLVVSCVVPVVNYDYHYDYD/DKEKEWEDAVVATFWMKIFDLACPDDPPSNVLSVQLVCLQVVLLCCCCPVVVNPVQKDWDDDRGMIIIGGHPCCCVVPRPVNRVSVVVSVVSLVVSCVVPVVNYDYHYDYD

InterPro domains:
  IPR007422 Cysteine protease Prp [PF04327] (1-105)
  IPR007422 Cysteine protease Prp [PTHR39178] (1-109)
  IPR007422 Cystein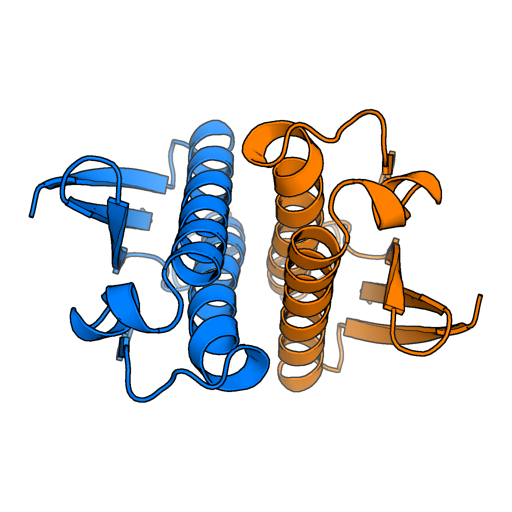e protease Prp [cd16332] (1-106)
  IPR036764 Cysteine protease Prp superfamily [G3DSA:3.30.70.1490] (1-109)
  IPR036764 Cysteine protease Prp superfamily [SSF118010] (1-110)

Secondary structure (DSSP, 8-state):
-EEEEEEEETTEEEEEEEES--TTSSTTHHHHHHHHHHHHHHHHHIIIIIS--GGGEEEEEETTEEEEEE-TTHHHHHHHHHHHHHHHHHHHHHHHHHH-TTTEEEEEEE-/-EEEEEEEETTEEEEEEEES--TTSSTTHHHHHHHHHHHHHHHHHIIIIIS--GGGEEEEEETTEEEEEE-TTHHHHHHHHHHHHHHHHHHHHHHHHHH-TTTEEEEEEE-